Protein AF-A0A177AEF9-F1 (afdb_monomer_lite)

InterPro domains:
  IPR031838 Fe-S cluster assembly protein Dre2, N-terminal [PF16803] (32-164)

Organism: NCBI:txid655981

Foldseek 3Di:
DDDDDDDDDPPDPDDPDPPPDPDCPDPPPLAAEEEEAEPQCVVPVVNVVVVPVVDDPVRYHYDYLQCLLVVNDQADFQAHQEYEYEAHPVRHCVRVVVSPDLVSLLRVLRNHHAFGFYAYPVLCALVDPPDPNVVSNVVSQWDADPVGGTTRHRCVPDPPDDDPPPDPDDDDDDDDDDDDDDDDDDDDDDDDDDDDDDDDPDDDDDDPPPPPPDDPPPPDPDPPPPDDPQVPDDPVNVPPPPPPPDDDDDDDDDDDD

pLDDT: mean 72.53, std 19.49, range [34.88, 95.94]

Sequence (257 aa):
MAPSFVTIDNTPDFDFTPQPQPTKKAVGSTTRTLLIAPPSIASHEEKLHGVLAVHDRSVTDLQMLDRISAGLARLPLATYDLIIILTDVDGTRSESGKLLSRDVYSSLVQSLKAGGKLQSQDGTFGQSTTSGEYTEAILAGLVANSAGGMMKPDYSASEAVPLRFGRNKKKDAVSDAGPPATIVTLKRKSVEITPSQAKPNGVGFVDFSDDFGEEITGEDEDDDDLIDEDTLLTEEDLNSMVVIRMSPTPLLPTADY

Secondary structure (DSSP, 8-state):
-PPPP-------S---S---------------EEEEE-HHHHH-HHHHHHHHHHS-TTTEEEEEHHHHHTT-SPPPTT-EEEEEEPPPTTS--HHHHHH--HHHHHHHHHHEEEEEEEEETTS-TT--TTSHHHHHHHHTT-EE-TTSSEE---GGG-----------------------------------------PPTTS----TTS-S-S--------GGGS--TTSSS-HHHHT------PPPPPPPPP---

Structure (mmCIF, N/CA/C/O backbone):
data_AF-A0A177AEF9-F1
#
_entry.id   AF-A0A177AEF9-F1
#
loop_
_atom_site.group_PDB
_atom_site.id
_atom_site.type_symbol
_atom_site.label_atom_id
_atom_site.label_alt_id
_atom_site.label_comp_id
_atom_site.label_asym_id
_atom_site.label_entity_id
_atom_site.label_seq_id
_atom_site.pdbx_PDB_ins_code
_atom_site.Cartn_x
_atom_site.Cartn_y
_atom_site.Cartn_z
_atom_site.occupancy
_atom_site.B_iso_or_equiv
_atom_site.auth_seq_id
_atom_site.auth_comp_id
_atom_site.auth_asym_id
_atom_site.auth_atom_id
_atom_site.pdbx_PDB_model_num
ATOM 1 N N . MET A 1 1 ? 12.615 -56.295 -50.223 1.00 55.56 1 MET A N 1
ATOM 2 C CA . MET A 1 1 ? 11.464 -55.433 -49.878 1.00 55.56 1 MET A CA 1
ATOM 3 C C . MET A 1 1 ? 11.169 -55.673 -48.408 1.00 55.56 1 MET A C 1
ATOM 5 O O . MET A 1 1 ? 10.881 -56.809 -48.060 1.00 55.56 1 MET A O 1
ATOM 9 N N . ALA A 1 2 ? 11.386 -54.680 -47.545 1.00 59.00 2 ALA A N 1
ATOM 10 C CA . ALA A 1 2 ? 11.147 -54.813 -46.106 1.00 59.00 2 ALA A CA 1
ATOM 11 C C . ALA A 1 2 ? 9.688 -54.432 -45.786 1.00 59.00 2 ALA A C 1
ATOM 13 O O . ALA A 1 2 ? 9.192 -53.481 -46.395 1.00 59.00 2 ALA A O 1
ATOM 14 N N . PRO A 1 3 ? 8.988 -55.144 -44.886 1.00 65.19 3 PRO A N 1
ATOM 15 C CA . PRO A 1 3 ? 7.626 -54.785 -44.510 1.00 65.19 3 PRO A CA 1
ATOM 16 C C . PRO A 1 3 ? 7.622 -53.547 -43.603 1.00 65.19 3 PRO A C 1
ATOM 18 O O . PRO A 1 3 ? 8.355 -53.478 -42.617 1.00 65.19 3 PRO A O 1
ATOM 21 N N . SER A 1 4 ? 6.783 -52.569 -43.942 1.00 57.19 4 SER A N 1
ATOM 22 C CA . SER A 1 4 ? 6.493 -51.391 -43.125 1.00 57.19 4 SER A CA 1
ATOM 23 C C . SER A 1 4 ? 5.584 -51.771 -41.955 1.00 57.19 4 SER A C 1
ATOM 25 O O . SER A 1 4 ? 4.492 -52.298 -42.169 1.00 57.19 4 SER A O 1
ATOM 27 N N . PHE A 1 5 ? 6.011 -51.484 -40.730 1.00 66.94 5 PHE A N 1
ATOM 28 C CA . PHE A 1 5 ? 5.185 -51.601 -39.532 1.00 66.94 5 PHE A CA 1
ATOM 29 C C . PHE A 1 5 ? 4.403 -50.296 -39.320 1.00 66.94 5 PHE A C 1
ATOM 31 O O . PHE A 1 5 ? 4.978 -49.211 -39.312 1.00 66.94 5 PHE A O 1
ATOM 38 N N . VAL A 1 6 ? 3.084 -50.405 -39.167 1.00 68.38 6 VAL A N 1
ATOM 39 C CA . VAL A 1 6 ? 2.199 -49.303 -38.768 1.00 68.38 6 VAL A CA 1
ATOM 40 C C . VAL A 1 6 ? 1.928 -49.469 -37.277 1.00 68.38 6 VAL A C 1
ATOM 42 O O . VAL A 1 6 ? 1.314 -50.452 -36.866 1.00 68.38 6 VAL A O 1
ATOM 45 N N . THR A 1 7 ? 2.416 -48.541 -36.460 1.00 67.94 7 THR A N 1
ATOM 46 C CA . THR A 1 7 ? 2.135 -48.487 -35.020 1.00 67.94 7 THR A CA 1
ATOM 47 C C . THR A 1 7 ? 0.889 -47.640 -34.788 1.00 67.94 7 THR A C 1
ATOM 49 O O . THR A 1 7 ? 0.921 -46.428 -34.987 1.00 67.94 7 THR A O 1
ATOM 52 N N . ILE A 1 8 ? -0.211 -48.287 -34.401 1.00 71.50 8 ILE A N 1
ATOM 53 C CA . ILE A 1 8 ? -1.460 -47.632 -33.998 1.00 71.50 8 ILE A CA 1
ATOM 54 C C . ILE A 1 8 ? -1.361 -47.335 -32.500 1.00 71.50 8 ILE A C 1
ATOM 56 O O . ILE A 1 8 ? -1.242 -48.258 -31.693 1.00 71.50 8 ILE A O 1
ATOM 60 N N . ASP A 1 9 ? -1.377 -46.050 -32.155 1.00 66.56 9 ASP A N 1
ATOM 61 C CA . ASP A 1 9 ? -1.478 -45.554 -30.784 1.00 66.56 9 ASP A CA 1
ATOM 62 C C . ASP A 1 9 ? -2.921 -45.738 -30.286 1.00 66.56 9 ASP A C 1
ATOM 64 O O . ASP A 1 9 ? -3.863 -45.239 -30.896 1.00 66.56 9 ASP A O 1
ATOM 68 N N . ASN A 1 10 ? -3.085 -46.514 -29.213 1.00 69.31 10 ASN A N 1
ATOM 69 C CA . ASN A 1 10 ? -4.369 -46.828 -28.579 1.00 69.31 10 ASN A CA 1
ATOM 70 C C . ASN A 1 10 ? -4.457 -46.222 -27.170 1.00 69.31 10 ASN A C 1
ATOM 72 O O . ASN A 1 10 ? -5.095 -46.798 -26.286 1.00 69.31 10 ASN A O 1
ATOM 76 N N . THR A 1 11 ? -3.786 -45.098 -26.916 1.00 69.38 11 THR A N 1
ATOM 77 C CA . THR A 1 11 ? -3.990 -44.367 -25.663 1.00 69.38 11 THR A CA 1
ATOM 78 C C . THR A 1 11 ? -5.400 -43.749 -25.642 1.00 69.38 11 THR A C 1
ATOM 80 O O . THR A 1 11 ? -5.780 -43.024 -26.561 1.00 69.38 11 THR A O 1
ATOM 83 N N . PRO A 1 12 ? -6.243 -44.074 -24.643 1.00 62.09 12 PRO A N 1
ATOM 84 C CA . PRO A 1 12 ? -7.568 -43.480 -24.532 1.00 62.09 12 PRO A CA 1
ATOM 85 C C . PRO A 1 12 ? -7.444 -42.042 -24.013 1.00 62.09 12 PRO A C 1
ATOM 87 O O . PRO A 1 12 ? -7.202 -41.823 -22.830 1.00 62.09 12 PRO A O 1
ATOM 90 N N . ASP A 1 13 ? -7.642 -41.066 -24.898 1.00 63.06 13 ASP A N 1
ATOM 91 C CA . ASP A 1 13 ? -7.531 -39.625 -24.599 1.00 63.06 13 ASP A CA 1
ATOM 92 C C . ASP A 1 13 ? -8.763 -39.038 -23.869 1.00 63.06 13 ASP A C 1
ATOM 94 O O . ASP A 1 13 ? -8.830 -37.847 -23.575 1.00 63.06 13 ASP A O 1
ATOM 98 N N . PHE A 1 14 ? -9.765 -39.868 -23.557 1.00 61.03 14 PHE A N 1
ATOM 99 C CA . PHE A 1 14 ? -10.982 -39.463 -22.849 1.00 61.03 14 PHE A CA 1
ATOM 100 C C . PHE A 1 14 ? -11.308 -40.446 -21.723 1.00 61.03 14 PHE A C 1
ATOM 102 O O . PHE A 1 14 ? -11.970 -41.466 -21.925 1.00 61.03 14 PHE A O 1
ATOM 109 N N . ASP A 1 15 ? -10.845 -40.117 -20.519 1.00 60.00 15 ASP A N 1
ATOM 110 C CA . ASP A 1 15 ? -11.197 -40.817 -19.288 1.00 60.00 15 ASP A CA 1
ATOM 111 C C . ASP A 1 15 ? -12.579 -40.346 -18.790 1.00 60.00 15 ASP A C 1
ATOM 113 O O . ASP A 1 15 ? -12.756 -39.204 -18.370 1.00 60.00 15 ASP A O 1
ATOM 117 N N . PHE A 1 16 ? -13.577 -41.232 -18.877 1.00 62.41 16 PHE A N 1
ATOM 118 C CA . PHE A 1 16 ? -14.947 -41.033 -18.381 1.00 62.41 16 PHE A CA 1
ATOM 119 C C . PHE A 1 16 ? -15.151 -41.599 -16.967 1.00 62.41 16 PHE A C 1
ATOM 121 O O . PHE A 1 16 ? -16.288 -41.818 -16.535 1.00 62.41 16 PHE A O 1
ATOM 128 N N . THR A 1 17 ? -14.073 -41.855 -16.221 1.00 65.94 17 THR A N 1
ATOM 129 C CA . THR A 1 17 ? -14.212 -42.153 -14.798 1.00 65.94 17 THR A CA 1
ATOM 130 C C . THR A 1 17 ? -14.751 -40.914 -14.073 1.00 65.94 17 THR A C 1
ATOM 132 O O . THR A 1 17 ? -14.255 -39.802 -14.277 1.00 65.94 17 THR A O 1
ATOM 135 N N . PRO A 1 18 ? -15.799 -41.041 -13.236 1.00 51.41 18 PRO A N 1
ATOM 136 C CA . PRO A 1 18 ? -16.204 -39.943 -12.378 1.00 51.41 18 PRO A CA 1
ATOM 137 C C . PRO A 1 18 ? -15.012 -39.616 -11.482 1.00 51.41 18 PRO A C 1
ATOM 139 O O . PRO A 1 18 ? -14.617 -40.437 -10.651 1.00 51.41 18 PRO A O 1
ATOM 142 N N . GLN A 1 19 ? -14.425 -38.434 -11.692 1.00 54.47 19 GLN A N 1
ATOM 143 C CA . GLN A 1 19 ? -13.352 -37.921 -10.853 1.00 54.47 19 GLN A CA 1
ATOM 144 C C . GLN A 1 19 ? -13.738 -38.149 -9.386 1.00 54.47 19 GLN A C 1
ATOM 146 O O . GLN A 1 19 ? -14.823 -37.707 -8.979 1.00 54.47 19 GLN A O 1
ATOM 151 N N . PRO A 1 20 ? -12.888 -38.789 -8.559 1.00 49.03 20 PRO A N 1
ATOM 152 C CA . PRO A 1 20 ? -13.033 -38.625 -7.127 1.00 49.03 20 PRO A CA 1
ATOM 153 C C . PRO A 1 20 ? -13.027 -37.118 -6.888 1.00 49.03 20 PRO A C 1
ATOM 155 O O . PRO A 1 20 ? -12.118 -36.424 -7.355 1.00 49.03 20 PRO A O 1
ATOM 158 N N . GLN A 1 21 ? -14.093 -36.622 -6.246 1.00 50.28 21 GLN A N 1
ATOM 159 C CA . GLN A 1 21 ? -14.212 -35.229 -5.829 1.00 50.28 21 GLN A CA 1
ATOM 160 C C . GLN A 1 21 ? -12.840 -34.752 -5.372 1.00 50.28 21 GLN A C 1
ATOM 162 O O . GLN A 1 21 ? -12.196 -35.503 -4.629 1.00 50.28 21 GLN A O 1
ATOM 167 N N . PRO A 1 22 ? -12.379 -33.563 -5.801 1.00 44.72 22 PRO A N 1
ATOM 168 C CA . PRO A 1 22 ? -11.103 -33.055 -5.351 1.00 44.72 22 PRO A CA 1
ATOM 169 C C . PRO A 1 22 ? -11.135 -33.104 -3.830 1.00 44.72 22 PRO A C 1
ATOM 171 O O . PRO 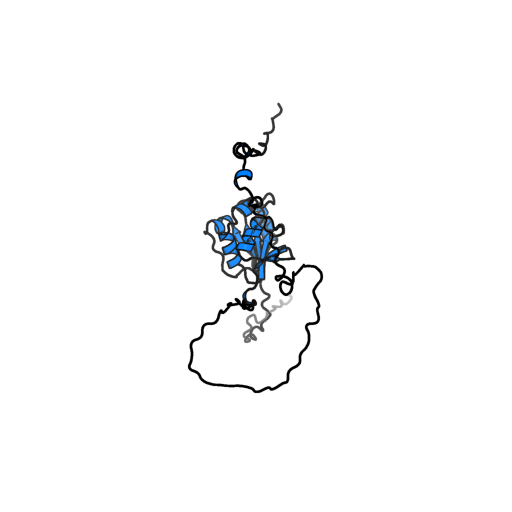A 1 22 ? -11.851 -32.348 -3.167 1.00 44.72 22 PRO A O 1
ATOM 174 N N . THR A 1 23 ? -10.369 -34.044 -3.273 1.00 41.47 23 THR A N 1
ATOM 175 C CA . THR A 1 23 ? -9.902 -33.934 -1.910 1.00 41.47 23 THR A CA 1
ATOM 176 C C . THR A 1 23 ? -9.388 -32.515 -1.829 1.00 41.47 23 THR A C 1
ATOM 178 O O . THR A 1 23 ? -8.694 -32.056 -2.739 1.00 41.47 23 THR A O 1
ATOM 181 N N . LYS A 1 24 ? -9.844 -31.787 -0.810 1.00 49.06 24 LYS A N 1
ATOM 182 C CA . LYS A 1 24 ? -9.363 -30.455 -0.468 1.00 49.06 24 LYS A CA 1
ATOM 183 C C . LYS A 1 24 ? -7.842 -30.543 -0.296 1.00 49.06 24 LYS A C 1
ATOM 185 O O . LYS A 1 24 ? -7.344 -30.629 0.820 1.00 49.06 24 LYS A O 1
ATOM 190 N N . LYS A 1 25 ? -7.092 -30.565 -1.402 1.00 39.84 25 LYS A N 1
ATOM 191 C CA . LYS A 1 25 ? -5.721 -30.103 -1.469 1.00 39.84 25 LYS A CA 1
ATOM 192 C C . LYS A 1 25 ? -5.859 -28.688 -0.974 1.00 39.84 25 LYS A C 1
ATOM 194 O O . LYS A 1 25 ? -6.591 -27.905 -1.581 1.00 39.84 25 LYS A O 1
ATOM 199 N N . ALA A 1 26 ? -5.301 -28.453 0.208 1.00 44.62 26 ALA A N 1
ATOM 200 C CA . ALA A 1 26 ? -5.249 -27.151 0.827 1.00 44.62 26 ALA A CA 1
ATOM 201 C C . ALA A 1 26 ? -5.018 -26.131 -0.285 1.00 44.62 26 ALA A C 1
ATOM 203 O O . ALA A 1 26 ? -4.021 -26.216 -1.004 1.00 44.62 26 ALA A O 1
ATOM 204 N N . VAL A 1 27 ? -6.001 -25.251 -0.484 1.00 42.97 27 VAL A N 1
ATOM 205 C CA . VAL A 1 27 ? -5.796 -24.024 -1.235 1.00 42.97 27 VAL A CA 1
ATOM 206 C C . VAL A 1 27 ? -4.622 -23.384 -0.517 1.00 42.97 27 VAL A C 1
ATOM 208 O O . VAL A 1 27 ? -4.784 -22.881 0.593 1.00 42.97 27 VAL A O 1
ATOM 211 N N . GLY A 1 28 ? -3.419 -23.516 -1.080 1.00 44.69 28 GLY A N 1
ATOM 212 C CA . GLY A 1 28 ? -2.315 -22.668 -0.678 1.00 44.69 28 GLY A CA 1
ATOM 213 C C . GLY A 1 28 ? -2.874 -21.265 -0.800 1.00 44.69 28 GLY A C 1
ATOM 214 O O . GLY A 1 28 ? -3.379 -20.911 -1.864 1.00 44.69 28 GLY A O 1
ATOM 215 N N . SER A 1 29 ? -2.939 -20.537 0.310 1.00 55.22 29 SER A N 1
ATOM 216 C CA . SER A 1 29 ? -3.403 -19.159 0.325 1.00 55.22 29 SER A CA 1
ATOM 217 C C . SER A 1 29 ? -2.590 -18.409 -0.723 1.00 55.22 29 SER A C 1
ATOM 219 O O . SER A 1 29 ? -1.414 -18.133 -0.495 1.00 55.22 29 SER A O 1
ATOM 221 N N . THR A 1 30 ? -3.165 -18.165 -1.901 1.00 71.88 30 THR A N 1
ATOM 222 C CA . THR A 1 30 ? -2.489 -17.415 -2.955 1.00 71.88 30 THR A CA 1
ATOM 223 C C . THR A 1 30 ? -2.345 -16.007 -2.413 1.00 71.88 30 THR A C 1
ATOM 225 O O . THR A 1 30 ? -3.332 -15.268 -2.355 1.00 71.88 30 THR A O 1
ATOM 228 N N . THR A 1 31 ? -1.154 -15.689 -1.914 1.00 88.69 31 THR A N 1
ATOM 229 C CA . THR A 1 31 ? -0.836 -14.384 -1.350 1.00 88.69 31 THR A CA 1
ATOM 230 C C . THR A 1 31 ? -0.936 -13.379 -2.477 1.00 88.69 31 THR A C 1
ATOM 232 O O . THR A 1 31 ? -0.100 -13.389 -3.380 1.00 88.69 31 THR A O 1
ATOM 235 N N . ARG A 1 32 ? -1.991 -12.565 -2.465 1.00 93.50 32 ARG A N 1
ATOM 236 C CA . ARG A 1 32 ? -2.165 -11.536 -3.487 1.00 93.50 32 ARG A CA 1
ATOM 237 C C . ARG A 1 32 ? -1.376 -10.305 -3.102 1.00 93.50 32 ARG A C 1
ATOM 239 O O . ARG A 1 32 ? -1.517 -9.803 -1.980 1.00 93.50 32 ARG A O 1
ATOM 246 N N . THR A 1 33 ? -0.585 -9.818 -4.047 1.00 95.06 33 THR A N 1
ATOM 247 C CA . THR A 1 33 ? 0.263 -8.645 -3.868 1.00 95.06 33 THR A CA 1
ATOM 248 C C . THR A 1 33 ? -0.261 -7.496 -4.717 1.00 95.06 33 THR A C 1
ATOM 250 O O . THR A 1 33 ? -0.579 -7.683 -5.884 1.00 95.06 33 T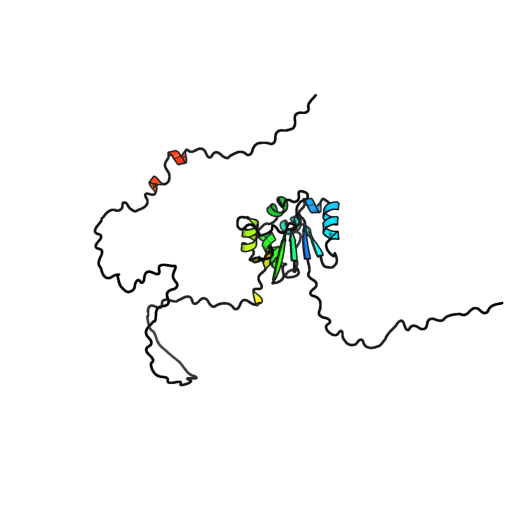HR A O 1
ATOM 253 N N . LEU A 1 34 ? -0.352 -6.302 -4.139 1.00 95.94 34 LEU A N 1
ATOM 254 C CA . LEU A 1 34 ? -0.628 -5.069 -4.870 1.00 95.94 34 LEU A CA 1
ATOM 255 C C . LEU A 1 34 ? 0.646 -4.227 -4.908 1.00 95.94 34 LEU A C 1
ATOM 257 O O . LEU A 1 34 ? 1.165 -3.835 -3.862 1.00 95.94 34 LEU A O 1
ATOM 261 N N . LEU A 1 35 ? 1.126 -3.927 -6.107 1.00 95.69 35 LEU A N 1
ATOM 262 C CA . LEU A 1 35 ? 2.206 -2.979 -6.338 1.00 95.69 35 LEU A CA 1
ATOM 263 C C . LEU A 1 35 ? 1.612 -1.604 -6.621 1.00 95.69 35 LEU A C 1
ATOM 265 O O . LEU A 1 35 ? 0.765 -1.445 -7.503 1.00 95.69 35 LEU A O 1
ATOM 269 N N . ILE A 1 36 ? 2.078 -0.607 -5.880 1.00 94.94 36 ILE A N 1
ATOM 270 C CA . ILE A 1 36 ? 1.659 0.782 -6.030 1.00 94.94 36 ILE A CA 1
ATOM 271 C C . ILE A 1 36 ? 2.808 1.564 -6.649 1.00 94.94 36 ILE A C 1
ATOM 273 O O . ILE A 1 36 ? 3.833 1.785 -6.005 1.00 94.94 36 ILE A O 1
ATOM 277 N N . ALA A 1 37 ? 2.623 1.981 -7.898 1.00 95.12 37 ALA A N 1
ATOM 278 C CA . ALA A 1 37 ? 3.619 2.705 -8.675 1.00 95.12 37 ALA A CA 1
ATOM 279 C C . ALA A 1 37 ? 3.439 4.232 -8.552 1.00 95.12 37 ALA A C 1
ATOM 281 O O . ALA A 1 37 ? 2.355 4.721 -8.893 1.00 95.12 37 ALA A O 1
ATOM 282 N N . PRO A 1 38 ? 4.457 5.007 -8.118 1.00 94.50 38 PRO A N 1
ATOM 283 C CA . PRO A 1 38 ? 4.474 6.457 -8.318 1.00 94.50 38 PRO A CA 1
ATOM 284 C C . PRO A 1 38 ? 4.454 6.833 -9.814 1.00 94.50 38 PRO A C 1
ATOM 286 O O . PRO A 1 38 ? 4.811 6.012 -10.665 1.00 94.50 38 PRO A O 1
ATOM 289 N N . PRO A 1 39 ? 4.039 8.062 -10.169 1.00 92.06 39 PRO A N 1
ATOM 290 C CA . PRO A 1 39 ? 3.940 8.487 -1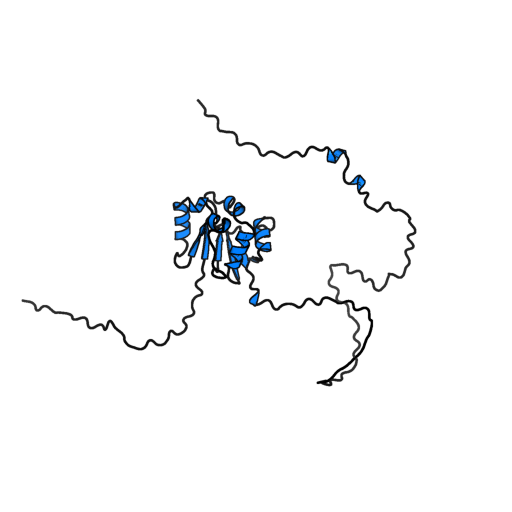1.568 1.00 92.06 39 PRO A CA 1
ATOM 291 C C . PRO A 1 39 ? 5.286 8.418 -12.303 1.00 92.06 39 PRO A C 1
ATOM 293 O O . PRO A 1 39 ? 5.321 8.025 -13.473 1.00 92.06 39 PRO A O 1
ATOM 296 N N . SER A 1 40 ? 6.397 8.695 -11.619 1.00 92.88 40 SER A N 1
ATOM 297 C CA . SER A 1 40 ? 7.726 8.589 -12.215 1.00 92.88 40 SER A CA 1
ATOM 298 C C . SER A 1 40 ? 8.134 7.148 -12.538 1.00 92.88 40 SER A C 1
ATOM 300 O O . SER A 1 40 ? 8.559 6.901 -13.666 1.00 92.88 40 SER A O 1
ATOM 302 N N . ILE A 1 41 ? 7.917 6.155 -11.659 1.00 92.69 41 ILE A N 1
ATOM 303 C CA . ILE A 1 41 ? 8.191 4.745 -12.018 1.00 92.69 41 ILE A CA 1
ATOM 304 C C . ILE A 1 41 ? 7.229 4.243 -13.103 1.00 92.69 41 ILE A C 1
ATOM 306 O O . ILE A 1 41 ? 7.628 3.473 -13.971 1.00 92.69 41 ILE A O 1
ATOM 310 N N . ALA A 1 42 ? 5.972 4.698 -13.083 1.00 91.38 42 ALA A N 1
ATOM 311 C CA . ALA A 1 42 ? 4.972 4.320 -14.078 1.00 91.38 42 ALA A CA 1
ATOM 312 C C . ALA A 1 42 ? 5.310 4.848 -15.482 1.00 91.38 42 ALA A C 1
ATOM 314 O O . ALA A 1 42 ? 4.971 4.205 -16.473 1.00 91.38 42 ALA A O 1
ATOM 315 N N . SER A 1 43 ? 6.005 5.985 -15.563 1.00 92.50 43 SER A N 1
ATOM 316 C CA . SER A 1 43 ? 6.463 6.579 -16.826 1.00 92.50 43 SER A CA 1
ATOM 317 C C . SER A 1 43 ? 7.737 5.925 -17.375 1.00 92.50 43 SER A C 1
ATOM 319 O O . SER A 1 43 ? 8.044 6.085 -18.554 1.00 92.50 43 SER A O 1
ATOM 321 N N . HIS A 1 44 ? 8.477 5.181 -16.546 1.00 93.00 44 HIS A N 1
ATOM 322 C CA . HIS A 1 44 ? 9.731 4.530 -16.924 1.00 93.00 44 HIS A CA 1
ATOM 323 C C . HIS A 1 44 ? 9.541 3.016 -17.051 1.00 93.00 44 HIS A C 1
ATOM 325 O O . HIS A 1 44 ? 9.702 2.260 -16.089 1.00 93.00 44 HIS A O 1
ATOM 331 N N . GLU A 1 45 ? 9.241 2.567 -18.271 1.00 91.56 45 GLU A N 1
ATOM 332 C CA . GLU A 1 45 ? 8.945 1.161 -18.561 1.00 91.56 45 GLU A CA 1
ATOM 333 C C . GLU A 1 45 ? 10.076 0.204 -18.165 1.00 91.56 45 GLU A C 1
ATOM 335 O O . GLU A 1 45 ? 9.798 -0.863 -17.633 1.00 91.56 45 GLU A O 1
ATOM 340 N N . GLU A 1 46 ? 11.342 0.592 -18.342 1.00 92.62 46 GLU A N 1
ATOM 341 C CA . GLU A 1 46 ? 12.502 -0.252 -18.035 1.00 92.62 46 GLU A CA 1
ATOM 342 C C . GLU A 1 46 ? 12.536 -0.654 -16.553 1.00 92.62 46 GLU A C 1
ATOM 344 O O . GLU A 1 46 ? 12.629 -1.837 -16.211 1.00 92.62 46 GLU A O 1
ATOM 349 N N . LYS A 1 47 ? 12.397 0.330 -15.656 1.00 90.31 47 LYS A N 1
ATOM 350 C CA . LYS A 1 47 ? 12.436 0.096 -14.207 1.00 90.31 47 LYS A CA 1
ATOM 351 C C . LYS A 1 47 ? 11.202 -0.662 -13.734 1.00 90.31 47 LYS A C 1
ATOM 353 O O . LYS A 1 47 ? 11.318 -1.594 -12.938 1.00 90.31 47 LYS A O 1
ATOM 358 N N . LEU A 1 48 ? 10.032 -0.312 -14.262 1.00 91.25 48 LEU A N 1
ATOM 359 C CA . LEU A 1 48 ? 8.788 -1.017 -13.972 1.00 91.25 48 LEU A CA 1
ATOM 360 C C . LEU A 1 48 ? 8.857 -2.479 -14.430 1.00 91.25 48 LEU A C 1
ATOM 362 O O . LEU A 1 48 ? 8.421 -3.371 -13.702 1.00 91.25 48 LEU A O 1
ATOM 366 N N . HIS A 1 49 ? 9.448 -2.749 -15.595 1.00 91.75 49 HIS A N 1
ATOM 367 C CA . HIS A 1 49 ? 9.624 -4.106 -16.101 1.00 91.75 49 HIS A CA 1
ATOM 368 C C . HIS A 1 49 ? 10.595 -4.913 -15.231 1.00 91.75 49 HIS A C 1
ATOM 370 O O . HIS A 1 49 ? 10.358 -6.099 -15.006 1.00 91.75 49 HIS A O 1
ATOM 376 N N . GLY A 1 50 ? 11.634 -4.273 -14.682 1.00 90.69 50 GLY A N 1
ATOM 377 C CA . GLY A 1 50 ? 12.519 -4.878 -13.685 1.00 90.69 50 GLY A CA 1
ATOM 378 C C . GLY A 1 50 ? 11.775 -5.309 -12.419 1.00 90.69 50 GLY A C 1
ATOM 379 O O . GLY A 1 50 ? 11.931 -6.441 -11.967 1.00 90.69 50 GLY A O 1
ATOM 380 N N . VAL A 1 51 ? 10.895 -4.455 -11.889 1.00 89.06 51 VAL A N 1
ATOM 381 C CA . VAL A 1 51 ? 10.057 -4.788 -10.723 1.00 89.06 51 VAL A CA 1
ATOM 382 C C . VAL A 1 51 ? 9.062 -5.906 -11.055 1.00 89.06 51 VAL A C 1
ATOM 384 O O . VAL A 1 51 ? 8.948 -6.879 -10.312 1.00 89.06 51 VAL A O 1
ATOM 387 N N . LEU A 1 52 ? 8.376 -5.825 -12.199 1.00 90.56 52 LEU A N 1
ATOM 388 C CA . LEU A 1 52 ? 7.430 -6.856 -12.640 1.00 90.56 52 LEU A CA 1
ATOM 389 C C . LEU A 1 52 ? 8.092 -8.189 -13.013 1.00 90.56 52 LEU A C 1
ATOM 391 O O . LEU A 1 52 ? 7.388 -9.186 -13.123 1.00 90.56 52 LEU A O 1
ATOM 395 N N . ALA A 1 53 ? 9.404 -8.228 -13.249 1.00 90.94 53 ALA A N 1
ATOM 396 C CA . ALA A 1 53 ? 10.133 -9.474 -13.480 1.00 90.94 53 ALA A CA 1
ATOM 397 C C . ALA A 1 53 ? 10.396 -10.244 -12.175 1.00 90.94 53 ALA A C 1
ATOM 399 O O . ALA A 1 53 ? 10.530 -11.465 -12.199 1.00 90.94 53 ALA A O 1
ATOM 400 N N . VAL A 1 54 ? 10.461 -9.536 -11.043 1.00 90.19 54 VAL A N 1
ATOM 401 C CA . VAL A 1 54 ? 10.682 -10.119 -9.708 1.00 90.19 54 VAL A CA 1
ATOM 402 C C . VAL A 1 54 ? 9.386 -10.712 -9.142 1.00 90.19 54 VAL A C 1
ATOM 404 O O . VAL A 1 54 ? 9.426 -11.655 -8.351 1.00 90.19 54 VAL A O 1
ATOM 407 N N . HIS A 1 55 ? 8.234 -10.181 -9.554 1.00 88.75 55 HIS A N 1
ATOM 408 C CA . HIS A 1 55 ? 6.918 -10.576 -9.057 1.00 88.75 55 HIS A CA 1
ATOM 409 C C . HIS A 1 55 ? 6.139 -11.410 -10.081 1.00 88.75 55 HIS A C 1
ATOM 411 O O . HIS A 1 55 ? 6.118 -11.107 -11.271 1.00 88.75 55 HIS A O 1
ATOM 417 N N . ASP A 1 56 ? 5.442 -12.451 -9.619 1.00 89.44 56 ASP A N 1
ATOM 418 C CA . ASP A 1 56 ? 4.581 -13.248 -10.493 1.00 89.44 56 ASP A CA 1
ATOM 419 C C . ASP A 1 56 ? 3.319 -12.459 -10.879 1.00 89.44 56 ASP A C 1
ATOM 421 O O . ASP A 1 56 ? 2.525 -12.055 -10.025 1.00 89.44 56 ASP A O 1
ATOM 425 N N . ARG A 1 57 ? 3.110 -12.278 -12.185 1.00 87.88 57 ARG A N 1
ATOM 426 C CA . ARG A 1 57 ? 1.976 -11.539 -12.757 1.00 87.88 57 ARG A CA 1
ATOM 427 C C . ARG A 1 57 ? 0.622 -12.197 -12.483 1.00 87.88 57 ARG A C 1
ATOM 429 O O . ARG A 1 57 ? -0.395 -11.528 -12.613 1.00 87.88 57 ARG A O 1
ATOM 436 N N . SER A 1 58 ? 0.584 -13.484 -12.129 1.00 88.25 58 SER A N 1
ATOM 437 C CA . SER A 1 58 ? -0.678 -14.194 -11.867 1.00 88.25 58 SER A CA 1
ATOM 438 C C . SER A 1 58 ? -1.320 -13.824 -10.519 1.00 88.25 58 SER A C 1
ATOM 440 O O . SER A 1 58 ? -2.537 -13.928 -10.355 1.00 88.25 58 SER A O 1
ATOM 442 N N . VAL A 1 59 ? -0.504 -13.369 -9.564 1.00 91.50 59 VAL A N 1
ATOM 443 C CA . VAL A 1 59 ? -0.900 -13.045 -8.180 1.00 91.50 59 VAL A CA 1
ATOM 444 C C . VAL A 1 59 ? -0.628 -11.589 -7.801 1.00 91.50 59 VAL A C 1
ATOM 446 O O . VAL A 1 59 ? -0.932 -11.183 -6.675 1.00 91.50 59 VAL A O 1
ATOM 449 N N . THR A 1 60 ? -0.061 -10.816 -8.728 1.00 93.38 60 THR A N 1
ATOM 450 C CA . THR A 1 60 ? 0.355 -9.435 -8.500 1.00 93.38 60 THR A CA 1
ATOM 451 C C . THR A 1 60 ? -0.470 -8.477 -9.339 1.00 93.38 60 THR A C 1
ATOM 453 O O . THR A 1 60 ? -0.402 -8.503 -10.566 1.00 93.38 60 THR A O 1
ATOM 456 N N . ASP A 1 61 ? -1.183 -7.583 -8.666 1.00 94.00 61 ASP A N 1
ATOM 457 C CA . ASP A 1 61 ? -1.888 -6.477 -9.298 1.00 94.00 61 ASP A CA 1
ATOM 458 C C . ASP A 1 61 ? -1.011 -5.218 -9.242 1.00 94.00 61 ASP A C 1
ATOM 460 O O . ASP A 1 61 ? -0.331 -4.962 -8.249 1.00 94.00 61 ASP A O 1
ATOM 464 N N . LEU A 1 62 ? -1.020 -4.413 -10.304 1.00 94.19 62 LEU A N 1
ATOM 465 C CA . LEU A 1 62 ? -0.296 -3.141 -10.380 1.00 94.19 62 LEU A CA 1
ATOM 466 C C . LEU A 1 62 ? -1.299 -1.993 -10.488 1.00 94.19 62 LEU A C 1
ATOM 468 O O . LEU A 1 62 ? -2.160 -1.995 -11.370 1.00 94.19 62 LEU A O 1
ATOM 472 N N . GLN A 1 63 ? -1.173 -0.992 -9.621 1.00 95.12 63 GLN A N 1
ATOM 473 C CA . GLN A 1 63 ? -1.973 0.228 -9.677 1.00 95.12 63 GLN A CA 1
ATOM 474 C C . GLN A 1 63 ? -1.079 1.463 -9.603 1.00 95.12 63 GLN A C 1
ATOM 476 O O . GLN A 1 63 ? -0.102 1.507 -8.858 1.00 95.12 63 GLN A O 1
ATOM 481 N N . MET A 1 64 ? -1.435 2.488 -10.374 1.00 95.00 64 MET A N 1
ATOM 482 C CA . MET A 1 64 ? -0.752 3.779 -10.312 1.00 95.00 64 MET A CA 1
ATOM 483 C C . MET A 1 64 ? -1.298 4.584 -9.137 1.00 95.00 64 MET A C 1
ATOM 485 O O . MET A 1 64 ? -2.510 4.785 -9.031 1.00 95.00 64 MET A O 1
ATOM 489 N N . LEU A 1 65 ? -0.401 5.070 -8.282 1.00 94.31 65 LEU A N 1
ATOM 490 C CA . LEU A 1 65 ? -0.743 5.836 -7.086 1.00 94.31 65 LEU A CA 1
ATOM 491 C C . LEU A 1 65 ? -1.548 7.097 -7.420 1.00 94.31 65 LEU A C 1
ATOM 493 O O . LEU A 1 65 ? -2.531 7.387 -6.746 1.00 94.31 65 LEU A O 1
ATOM 497 N N . ASP A 1 66 ? -1.180 7.790 -8.498 1.00 93.38 66 ASP A N 1
ATOM 498 C CA . ASP A 1 66 ? -1.882 8.981 -8.989 1.00 93.38 66 ASP A CA 1
ATOM 499 C C . ASP A 1 66 ? -3.370 8.707 -9.271 1.00 93.38 66 ASP A C 1
ATOM 501 O O . ASP A 1 66 ? -4.246 9.469 -8.870 1.00 93.38 66 ASP A O 1
ATOM 505 N N . ARG A 1 67 ? -3.696 7.542 -9.847 1.00 94.56 67 ARG A N 1
ATOM 506 C CA . ARG A 1 67 ? -5.092 7.169 -10.121 1.00 94.56 67 ARG A CA 1
ATOM 507 C C . ARG A 1 67 ? -5.883 6.853 -8.862 1.00 94.56 67 ARG A C 1
ATOM 509 O O . ARG A 1 67 ? -7.089 7.091 -8.841 1.00 94.56 67 ARG A O 1
ATOM 516 N N . ILE A 1 68 ? -5.237 6.281 -7.848 1.00 94.56 68 ILE A N 1
ATOM 517 C CA . ILE A 1 68 ? -5.880 6.010 -6.557 1.00 94.56 68 ILE A CA 1
ATOM 518 C C . ILE A 1 68 ? -6.129 7.340 -5.838 1.00 94.56 68 ILE A C 1
ATOM 520 O O . ILE A 1 68 ? -7.235 7.571 -5.361 1.00 94.56 68 ILE A O 1
ATOM 524 N N . SER A 1 69 ? -5.136 8.233 -5.837 1.00 93.50 69 SER A N 1
ATOM 525 C CA . SER A 1 69 ? -5.235 9.579 -5.260 1.00 93.50 69 SER A CA 1
ATOM 526 C C . SER A 1 69 ? -6.326 10.420 -5.931 1.00 93.50 69 SER A C 1
ATOM 528 O O . SER A 1 69 ? -7.139 11.042 -5.253 1.00 93.50 69 SER A O 1
ATOM 530 N N . ALA A 1 70 ? -6.439 10.346 -7.260 1.00 93.25 70 ALA A N 1
ATOM 531 C CA . ALA A 1 70 ? -7.495 11.006 -8.027 1.00 93.25 70 ALA A CA 1
ATOM 532 C C . ALA A 1 70 ? -8.878 10.321 -7.927 1.00 93.25 70 ALA A C 1
ATOM 534 O O . ALA A 1 70 ? -9.838 10.790 -8.537 1.00 93.25 70 ALA A O 1
ATOM 535 N N . GLY A 1 71 ? -9.002 9.186 -7.224 1.00 90.94 71 GLY A N 1
ATOM 536 C CA . GLY A 1 71 ? -10.257 8.428 -7.109 1.00 90.94 71 GLY A CA 1
ATOM 537 C C . GLY A 1 71 ? -10.705 7.715 -8.396 1.00 90.94 71 GLY A C 1
ATOM 538 O O . GLY A 1 71 ? -11.832 7.228 -8.477 1.00 90.94 71 GLY A O 1
ATOM 539 N N . LEU A 1 72 ? -9.832 7.626 -9.405 1.00 91.19 72 LEU A N 1
ATOM 540 C CA . LEU A 1 72 ? -10.088 6.976 -10.698 1.00 91.19 72 LEU A CA 1
ATOM 541 C C . LEU A 1 72 ? -9.836 5.463 -10.672 1.00 91.19 72 LEU A C 1
ATOM 543 O O . LEU A 1 72 ? -10.267 4.740 -11.575 1.00 91.19 72 LEU A O 1
ATOM 547 N N . ALA A 1 73 ? -9.091 4.979 -9.680 1.00 92.19 73 ALA A N 1
ATOM 548 C CA . ALA A 1 73 ? -8.851 3.563 -9.441 1.00 92.19 73 ALA A CA 1
ATOM 549 C C . ALA A 1 73 ? -9.441 3.173 -8.085 1.00 92.19 73 ALA A C 1
ATOM 551 O O . ALA A 1 73 ? -9.041 3.698 -7.048 1.00 92.19 73 ALA A O 1
ATOM 552 N N . ARG A 1 74 ? -10.391 2.233 -8.094 1.00 91.75 74 ARG A N 1
ATOM 553 C CA . ARG A 1 74 ? -11.008 1.708 -6.876 1.00 91.75 74 ARG A CA 1
ATOM 554 C C . ARG A 1 74 ? -10.429 0.342 -6.555 1.00 91.75 74 ARG A C 1
ATOM 556 O O . ARG A 1 74 ? -10.441 -0.555 -7.396 1.00 91.75 74 ARG A O 1
ATOM 563 N N . LEU A 1 75 ? -9.944 0.192 -5.330 1.00 93.25 75 LEU A N 1
ATOM 564 C CA . LEU A 1 75 ? -9.381 -1.066 -4.864 1.00 93.25 75 LEU A CA 1
ATOM 565 C C . LEU A 1 75 ? -10.494 -1.992 -4.349 1.00 93.25 75 LEU A C 1
ATOM 567 O O . LEU A 1 75 ? -11.434 -1.518 -3.701 1.00 93.25 75 LEU A O 1
ATOM 571 N N . PRO A 1 76 ? -10.416 -3.303 -4.627 1.00 93.25 76 PRO A N 1
ATOM 572 C CA . PRO A 1 76 ? -11.334 -4.273 -4.049 1.00 93.25 76 PRO A CA 1
ATOM 573 C C . PRO A 1 76 ? -11.104 -4.383 -2.537 1.00 93.25 76 PRO A C 1
ATOM 575 O O . PRO A 1 76 ? -9.980 -4.252 -2.055 1.00 93.25 76 PRO A O 1
ATOM 578 N N . LEU A 1 77 ? -12.172 -4.634 -1.782 1.00 93.19 77 LEU A N 1
ATOM 579 C CA . LEU A 1 77 ? -12.109 -4.774 -0.327 1.00 93.19 77 LEU A CA 1
ATOM 580 C C . LEU A 1 77 ? -11.462 -6.113 0.065 1.00 93.19 77 LEU A C 1
ATOM 582 O O . LEU A 1 77 ? -11.719 -7.129 -0.580 1.00 93.19 77 LEU A O 1
ATOM 586 N N . ALA A 1 78 ? -10.649 -6.112 1.126 1.00 92.88 78 ALA A N 1
ATOM 587 C CA . ALA A 1 78 ? -10.077 -7.300 1.776 1.00 92.88 78 ALA A CA 1
ATOM 588 C C . ALA A 1 78 ? -9.537 -8.386 0.815 1.00 92.88 78 ALA A C 1
ATOM 590 O O . ALA A 1 78 ? -9.770 -9.580 1.004 1.00 92.88 78 ALA A O 1
ATOM 591 N N . THR A 1 79 ? -8.822 -7.977 -0.233 1.00 93.12 79 THR A N 1
ATOM 592 C CA . THR A 1 79 ? -8.338 -8.881 -1.291 1.00 93.12 79 THR A CA 1
ATOM 593 C C . THR A 1 79 ? -6.841 -9.149 -1.188 1.00 93.12 79 THR A C 1
ATOM 595 O O . THR A 1 79 ? -6.403 -10.270 -1.454 1.00 93.12 79 THR A O 1
ATOM 598 N N . TYR A 1 80 ? -6.061 -8.152 -0.775 1.00 95.62 80 TYR A N 1
ATOM 599 C CA . TYR A 1 80 ? -4.603 -8.226 -0.791 1.00 95.62 80 TYR A CA 1
ATOM 600 C C . TYR A 1 80 ? -4.041 -8.643 0.564 1.00 95.62 80 TYR A C 1
ATOM 602 O O . TYR A 1 80 ? -4.522 -8.212 1.615 1.00 95.62 80 TYR A O 1
ATOM 610 N N . ASP A 1 81 ? -3.005 -9.476 0.522 1.00 94.44 81 ASP A N 1
ATOM 611 C CA . ASP A 1 81 ? -2.233 -9.897 1.692 1.00 94.44 81 ASP A CA 1
ATOM 612 C C . ASP A 1 81 ? -1.003 -8.992 1.886 1.00 94.44 81 ASP A C 1
ATOM 614 O O . ASP A 1 81 ? -0.594 -8.729 3.017 1.00 94.44 81 ASP A O 1
ATOM 618 N N . LEU A 1 82 ? -0.437 -8.482 0.785 1.00 93.81 82 LEU A N 1
ATOM 619 C CA . LEU A 1 82 ? 0.729 -7.601 0.780 1.00 93.81 82 LEU A CA 1
ATOM 620 C C . LEU A 1 82 ? 0.513 -6.421 -0.170 1.00 93.81 82 LEU A C 1
ATOM 622 O O . LEU A 1 82 ? 0.180 -6.610 -1.337 1.00 93.81 82 LEU A O 1
ATOM 626 N N . ILE A 1 83 ? 0.754 -5.208 0.312 1.00 95.38 83 ILE A N 1
ATOM 627 C CA . ILE A 1 83 ? 0.805 -3.991 -0.497 1.00 95.38 83 ILE A CA 1
ATOM 628 C C . ILE A 1 83 ? 2.231 -3.451 -0.444 1.00 95.38 83 ILE A C 1
ATOM 630 O O . ILE A 1 83 ? 2.758 -3.208 0.643 1.00 95.38 83 ILE A O 1
ATOM 634 N N . ILE A 1 84 ? 2.846 -3.254 -1.609 1.00 94.06 84 ILE A N 1
ATOM 635 C CA . ILE A 1 84 ? 4.196 -2.702 -1.733 1.00 94.06 84 ILE A CA 1
ATOM 636 C C . ILE A 1 84 ? 4.113 -1.344 -2.423 1.00 94.06 84 ILE A C 1
ATOM 638 O O . ILE A 1 84 ? 3.646 -1.235 -3.557 1.00 94.06 84 ILE A O 1
ATOM 642 N N . ILE A 1 85 ? 4.592 -0.310 -1.738 1.00 93.94 85 ILE A N 1
ATOM 643 C CA . ILE A 1 85 ? 4.760 1.030 -2.295 1.00 93.94 85 ILE A CA 1
ATOM 644 C C . ILE A 1 85 ? 6.125 1.079 -2.972 1.00 93.94 85 ILE A C 1
ATOM 646 O O . ILE A 1 85 ? 7.158 0.987 -2.300 1.00 93.94 85 ILE A O 1
ATOM 650 N N . LEU A 1 86 ? 6.120 1.211 -4.296 1.00 93.19 86 LEU A N 1
ATOM 651 C CA . LEU A 1 86 ? 7.340 1.315 -5.085 1.00 93.19 86 LEU A CA 1
ATOM 652 C C . LEU A 1 86 ? 8.025 2.660 -4.856 1.00 93.19 86 LEU A C 1
ATOM 654 O O . LEU A 1 86 ? 7.392 3.663 -4.493 1.00 93.19 86 LEU A O 1
ATOM 658 N N . THR A 1 87 ? 9.336 2.655 -5.052 1.00 92.06 87 THR A N 1
ATOM 659 C CA . THR A 1 87 ? 10.152 3.860 -4.970 1.00 92.06 87 THR A CA 1
ATOM 660 C C . THR A 1 87 ? 10.211 4.561 -6.312 1.00 92.06 87 THR A C 1
ATOM 662 O O . THR A 1 87 ? 9.822 4.029 -7.356 1.00 92.06 87 THR A O 1
ATOM 665 N N . ASP A 1 88 ? 10.606 5.821 -6.252 1.00 90.88 88 ASP A N 1
ATOM 666 C CA . ASP A 1 88 ? 10.800 6.656 -7.419 1.00 90.88 88 ASP A CA 1
ATOM 667 C C . ASP A 1 88 ? 12.011 6.175 -8.239 1.00 90.88 88 ASP A C 1
ATOM 669 O O . ASP A 1 88 ? 12.824 5.364 -7.790 1.00 90.88 88 ASP A O 1
ATOM 673 N N . VAL A 1 89 ? 12.179 6.713 -9.443 1.00 88.19 89 VAL A N 1
ATOM 674 C CA . VAL A 1 89 ? 13.355 6.497 -10.281 1.00 88.19 89 VAL A CA 1
ATOM 675 C C . VAL A 1 89 ? 14.651 6.855 -9.555 1.00 88.19 89 VAL A C 1
ATOM 677 O O . VAL A 1 89 ? 15.650 6.165 -9.759 1.00 88.19 89 VAL A O 1
ATOM 680 N N . ASP A 1 90 ? 14.622 7.851 -8.673 1.00 83.88 90 ASP A N 1
ATOM 681 C CA . ASP A 1 90 ? 15.773 8.273 -7.868 1.00 83.88 90 ASP A CA 1
ATOM 682 C C . ASP A 1 90 ? 15.995 7.394 -6.624 1.00 83.88 90 ASP A C 1
ATOM 684 O O . ASP A 1 90 ? 16.880 7.665 -5.815 1.00 83.88 90 ASP A O 1
ATOM 688 N N . GLY A 1 91 ? 15.168 6.361 -6.423 1.00 81.94 91 GLY A N 1
ATOM 689 C CA . GLY A 1 91 ? 15.163 5.536 -5.212 1.00 81.94 91 GLY A CA 1
ATOM 690 C C . GLY A 1 91 ? 14.604 6.259 -3.985 1.00 81.94 91 GLY A C 1
ATOM 691 O O . GLY A 1 91 ? 14.625 5.718 -2.886 1.00 81.94 91 GLY A O 1
ATOM 692 N N . THR A 1 92 ? 14.093 7.483 -4.145 1.00 86.06 92 THR A N 1
ATOM 693 C CA . THR A 1 92 ? 13.422 8.219 -3.067 1.00 86.06 92 THR A CA 1
ATOM 694 C C . THR A 1 92 ? 11.918 7.924 -3.053 1.00 86.06 92 THR A C 1
ATOM 696 O O . THR A 1 92 ? 11.387 7.243 -3.927 1.00 86.06 92 THR A O 1
ATOM 699 N N . ARG A 1 93 ? 11.194 8.428 -2.047 1.00 86.88 93 ARG A N 1
ATOM 700 C CA . ARG A 1 93 ? 9.721 8.329 -1.959 1.00 86.88 93 ARG A CA 1
ATOM 701 C C . ARG A 1 93 ? 9.040 9.697 -1.927 1.00 86.88 93 ARG A C 1
ATOM 703 O O . ARG A 1 93 ? 7.925 9.828 -1.431 1.00 86.88 93 ARG A O 1
ATOM 710 N N . SER A 1 94 ? 9.702 10.712 -2.479 1.00 86.69 94 SER A N 1
ATOM 711 C CA . SER A 1 94 ? 9.243 12.105 -2.449 1.00 86.69 94 SER A CA 1
ATOM 712 C C . SER A 1 94 ? 7.889 12.296 -3.136 1.00 86.69 94 SER A C 1
ATOM 714 O O . SER A 1 94 ? 7.038 13.024 -2.631 1.00 86.69 94 SER A O 1
ATOM 716 N N . GLU A 1 95 ? 7.666 11.636 -4.274 1.00 86.94 95 GLU A N 1
ATOM 717 C CA . GLU A 1 95 ? 6.379 11.671 -4.978 1.00 86.94 95 GLU A CA 1
ATOM 718 C C . GLU A 1 95 ? 5.318 10.828 -4.278 1.00 86.94 95 GLU A C 1
ATOM 720 O O . GLU A 1 95 ? 4.198 11.292 -4.059 1.00 86.94 95 GLU A O 1
ATOM 725 N N . SER A 1 96 ? 5.688 9.609 -3.876 1.00 87.06 96 SER A N 1
ATOM 726 C CA . SER A 1 96 ? 4.789 8.698 -3.173 1.00 87.06 96 SER A CA 1
ATOM 727 C C . SER A 1 96 ? 4.233 9.345 -1.904 1.00 87.06 96 SER A C 1
ATOM 729 O O . SER A 1 96 ? 3.026 9.314 -1.694 1.00 87.06 96 SER A O 1
ATOM 731 N N . GLY A 1 97 ? 5.072 10.013 -1.108 1.00 87.12 97 GLY A N 1
ATOM 732 C CA . GLY A 1 97 ? 4.642 10.720 0.101 1.00 87.12 97 GLY A CA 1
ATOM 733 C C . GLY A 1 97 ? 3.673 11.879 -0.165 1.00 87.12 97 GLY A C 1
ATOM 734 O O . GLY A 1 97 ? 2.762 12.097 0.625 1.00 87.12 97 GLY A O 1
ATOM 735 N N . LYS A 1 98 ? 3.804 12.594 -1.294 1.00 90.50 98 LYS A N 1
ATOM 736 C CA . LYS A 1 98 ? 2.883 13.688 -1.669 1.00 90.50 98 LYS A CA 1
ATOM 737 C C . LYS A 1 98 ? 1.499 13.182 -2.080 1.00 90.50 98 LYS A C 1
ATOM 739 O O . LYS A 1 98 ? 0.510 13.875 -1.869 1.00 90.50 98 LYS A O 1
ATOM 744 N N . LEU A 1 99 ? 1.437 12.002 -2.697 1.00 91.38 99 LEU A N 1
ATOM 745 C CA . LEU A 1 99 ? 0.196 11.414 -3.211 1.00 91.38 99 LEU A CA 1
ATOM 746 C C . LEU A 1 99 ? -0.492 10.476 -2.206 1.00 91.38 99 LEU A C 1
ATOM 748 O O . LEU A 1 99 ? -1.671 10.169 -2.369 1.00 91.38 99 LEU A O 1
ATOM 752 N N . LEU A 1 100 ? 0.218 10.026 -1.168 1.00 91.50 100 LEU A N 1
ATOM 753 C CA . LEU A 1 100 ? -0.321 9.213 -0.075 1.00 91.50 100 LEU A CA 1
ATOM 754 C C . LEU A 1 100 ? -1.045 10.090 0.953 1.00 91.50 100 LEU A C 1
ATOM 756 O O . LEU A 1 100 ? -0.537 10.370 2.036 1.00 91.50 100 LEU A O 1
ATOM 760 N N . SER A 1 101 ? -2.260 10.509 0.610 1.00 92.12 101 SER A N 1
ATOM 761 C CA . SER A 1 101 ? -3.158 11.187 1.543 1.00 92.12 101 SER A CA 1
ATOM 762 C C . SER A 1 101 ? -3.842 10.202 2.500 1.00 92.12 101 SER A C 1
ATOM 764 O O . SER A 1 101 ? -3.872 8.986 2.277 1.00 92.12 101 SER A O 1
ATOM 766 N N . ARG A 1 102 ? -4.468 10.736 3.552 1.00 92.19 102 ARG A N 1
ATOM 767 C CA . ARG A 1 102 ? -5.278 9.969 4.510 1.00 92.19 102 ARG A CA 1
ATOM 768 C C . ARG A 1 102 ? -6.361 9.111 3.840 1.00 92.19 102 ARG A C 1
ATOM 770 O O . ARG A 1 102 ? -6.611 7.981 4.268 1.00 92.19 102 ARG A O 1
ATOM 777 N N . ASP A 1 103 ? -6.986 9.618 2.779 1.00 92.94 103 ASP A N 1
ATOM 778 C CA . ASP A 1 103 ? -8.031 8.897 2.042 1.00 92.94 103 ASP A CA 1
ATOM 779 C C . ASP A 1 103 ? -7.453 7.716 1.260 1.00 92.94 103 ASP A C 1
ATOM 781 O O . ASP A 1 103 ? -8.021 6.620 1.266 1.00 92.94 103 ASP A O 1
ATOM 785 N N . VAL A 1 104 ? -6.276 7.907 0.653 1.00 94.19 104 VAL A N 1
ATOM 786 C CA . VAL A 1 104 ? -5.552 6.828 -0.025 1.00 94.19 104 VAL A CA 1
ATOM 787 C C . VAL A 1 104 ? -5.177 5.752 0.984 1.00 94.19 104 VAL A C 1
ATOM 789 O O . VAL A 1 104 ? -5.515 4.591 0.760 1.00 94.19 104 VAL A O 1
ATOM 792 N N . TYR A 1 105 ? -4.586 6.111 2.130 1.00 93.62 105 TYR A N 1
ATOM 793 C CA . TYR A 1 105 ? -4.303 5.145 3.198 1.00 93.62 105 TYR A CA 1
ATOM 794 C C . TYR A 1 105 ? -5.559 4.397 3.642 1.00 93.62 105 TYR A C 1
ATOM 796 O O . TYR A 1 105 ? -5.534 3.172 3.740 1.00 93.62 105 TYR A O 1
ATOM 804 N N . SER A 1 106 ? -6.680 5.093 3.823 1.00 93.62 106 SER A N 1
ATOM 805 C CA . SER A 1 106 ? -7.956 4.464 4.180 1.00 93.62 106 SER A CA 1
ATOM 806 C C . SER A 1 106 ? -8.406 3.447 3.123 1.00 93.62 106 SER A C 1
ATOM 808 O O . SER A 1 106 ? -8.811 2.335 3.469 1.00 93.62 106 SER A O 1
ATOM 810 N N . SER A 1 107 ? -8.273 3.771 1.833 1.00 94.12 107 SER A N 1
ATOM 811 C CA . SER A 1 107 ? -8.566 2.836 0.739 1.00 94.12 107 SER A CA 1
ATOM 812 C C . SER A 1 107 ? -7.601 1.644 0.717 1.00 94.12 107 SER A C 1
ATOM 814 O O . SER A 1 107 ? -8.034 0.516 0.468 1.00 94.12 107 SER A O 1
ATOM 816 N N . LEU A 1 108 ? -6.309 1.859 0.990 1.00 94.31 108 LEU A N 1
ATOM 817 C CA . LEU A 1 108 ? -5.312 0.788 1.076 1.00 94.31 108 LEU A CA 1
ATOM 818 C C . LEU A 1 108 ? -5.638 -0.166 2.225 1.00 94.31 108 LEU A C 1
ATOM 820 O O . LEU A 1 108 ? -5.712 -1.378 2.016 1.00 94.31 108 LEU A O 1
ATOM 824 N N . VAL A 1 109 ? -5.932 0.366 3.413 1.00 94.50 109 VAL A N 1
ATOM 825 C CA . VAL A 1 109 ? -6.305 -0.429 4.590 1.00 94.50 109 VAL A CA 1
ATOM 826 C C . VAL A 1 109 ? -7.598 -1.205 4.355 1.00 94.50 109 VAL A C 1
ATOM 828 O O . VAL A 1 109 ? -7.707 -2.361 4.762 1.00 94.50 109 VAL A O 1
ATOM 831 N N . GLN A 1 110 ? -8.582 -0.632 3.665 1.00 94.06 110 GLN A N 1
ATOM 832 C CA . GLN A 1 110 ? -9.806 -1.351 3.298 1.00 94.06 110 GLN A CA 1
ATOM 833 C C . GLN A 1 110 ? -9.541 -2.502 2.320 1.00 94.06 110 GLN A C 1
ATOM 835 O O . GLN A 1 110 ? -10.184 -3.550 2.418 1.00 94.06 110 GLN A O 1
ATOM 840 N N . SER A 1 111 ? -8.576 -2.335 1.415 1.00 95.44 111 SER A N 1
ATOM 841 C CA . SER A 1 111 ? -8.190 -3.371 0.454 1.00 95.44 111 SER A CA 1
ATOM 842 C C . SER A 1 111 ? -7.345 -4.501 1.057 1.00 95.44 111 SER A C 1
ATOM 844 O O . SER A 1 111 ? -7.361 -5.622 0.541 1.00 95.44 111 SER A O 1
ATOM 846 N N . LEU A 1 112 ? -6.671 -4.240 2.183 1.00 94.50 112 LEU A N 1
ATOM 847 C CA . LEU A 1 112 ? -5.934 -5.242 2.951 1.00 94.50 112 LEU A CA 1
ATOM 848 C C . LEU A 1 112 ? -6.871 -6.214 3.668 1.00 94.50 112 LEU A C 1
ATOM 850 O O . LEU A 1 112 ? -7.849 -5.824 4.322 1.00 94.50 112 LEU A O 1
ATOM 854 N N . LYS A 1 113 ? -6.517 -7.496 3.616 1.00 94.44 113 LYS A N 1
ATOM 855 C CA . LYS A 1 113 ? -7.061 -8.524 4.508 1.00 94.44 113 LYS A CA 1
ATOM 856 C C . LYS A 1 113 ? -6.618 -8.282 5.952 1.00 94.44 113 LYS A C 1
ATOM 858 O O . LYS A 1 113 ? -5.646 -7.572 6.213 1.00 94.44 113 LYS A O 1
ATOM 863 N N . ALA A 1 114 ? -7.332 -8.885 6.898 1.00 91.75 114 ALA A N 1
ATOM 864 C CA . ALA A 1 114 ? -6.872 -8.955 8.281 1.00 91.75 114 ALA A CA 1
ATOM 865 C C . ALA A 1 114 ? -5.493 -9.638 8.338 1.00 91.75 114 ALA A C 1
ATOM 867 O O . ALA A 1 114 ? -5.277 -10.649 7.672 1.00 91.75 114 ALA A O 1
ATOM 868 N N . GLY A 1 115 ? -4.542 -9.048 9.063 1.00 90.12 115 GLY A N 1
ATOM 869 C CA . GLY A 1 115 ? -3.146 -9.496 9.090 1.00 90.12 115 GLY A CA 1
ATOM 870 C C . GLY A 1 115 ? -2.316 -9.118 7.855 1.00 90.12 115 GLY A C 1
ATOM 871 O O . GLY A 1 115 ? -1.124 -9.428 7.810 1.00 90.12 115 GLY A O 1
ATOM 872 N N . GLY A 1 116 ? -2.911 -8.445 6.864 1.00 92.62 116 GLY A N 1
ATOM 873 C CA . GLY A 1 116 ? -2.213 -7.994 5.665 1.00 92.62 116 GLY A CA 1
ATOM 874 C C . GLY A 1 116 ? -1.161 -6.925 5.971 1.00 92.62 116 GLY A C 1
ATOM 875 O O . GLY A 1 116 ? -1.287 -6.173 6.941 1.00 92.62 116 GLY A O 1
ATOM 876 N N . LYS A 1 117 ? -0.115 -6.858 5.147 1.00 94.00 117 LYS A N 1
ATOM 877 C CA . LYS A 1 117 ? 1.050 -5.987 5.360 1.00 94.00 117 LYS A CA 1
ATOM 878 C C . LYS A 1 117 ? 1.142 -4.901 4.298 1.00 94.00 117 LYS A C 1
ATOM 880 O O . LYS A 1 117 ? 0.855 -5.139 3.130 1.00 94.00 117 LYS A O 1
ATOM 885 N N . LEU A 1 118 ? 1.604 -3.730 4.709 1.00 94.00 118 LEU A N 1
ATOM 886 C CA . LEU A 1 118 ? 1.941 -2.606 3.854 1.00 94.00 118 LEU A CA 1
ATOM 887 C C . LEU A 1 118 ? 3.409 -2.240 4.092 1.00 94.00 118 LEU A C 1
ATOM 889 O O . LEU A 1 118 ? 3.829 -1.975 5.222 1.00 94.00 118 LEU A O 1
ATOM 893 N N . GLN A 1 119 ? 4.197 -2.277 3.022 1.00 93.12 119 GLN A N 1
ATOM 894 C CA . GLN A 1 119 ? 5.644 -2.074 3.042 1.00 93.12 119 GLN A CA 1
ATOM 895 C C . GLN A 1 119 ? 6.068 -1.137 1.907 1.00 93.12 119 GLN A C 1
ATOM 897 O O . GLN A 1 119 ? 5.380 -1.026 0.893 1.00 93.12 119 GLN A O 1
ATOM 902 N N . SER A 1 120 ? 7.207 -0.463 2.061 1.00 91.88 120 SER A N 1
ATOM 903 C CA . SER A 1 120 ? 7.901 0.150 0.926 1.00 91.88 120 SER A CA 1
ATOM 904 C C . SER A 1 120 ? 8.837 -0.865 0.289 1.00 91.88 120 SER A C 1
ATOM 906 O O . SER A 1 120 ? 9.307 -1.788 0.954 1.00 91.88 120 SER A O 1
ATOM 908 N N . GLN A 1 121 ? 9.150 -0.653 -0.985 1.00 90.62 121 GLN A N 1
ATOM 909 C CA . GLN A 1 121 ? 10.162 -1.424 -1.702 1.00 90.62 121 GLN A CA 1
ATOM 910 C C . GLN A 1 121 ? 11.528 -1.415 -0.990 1.00 90.62 121 GLN A C 1
ATOM 912 O O . GLN A 1 121 ? 12.195 -2.444 -0.956 1.00 90.62 121 GLN A O 1
ATOM 917 N N . ASP A 1 122 ? 11.897 -0.302 -0.347 1.00 84.88 122 ASP A N 1
ATOM 918 C CA . ASP A 1 122 ? 13.152 -0.181 0.414 1.00 84.88 122 ASP A CA 1
ATOM 919 C C . ASP A 1 122 ? 13.075 -0.749 1.845 1.00 84.88 122 ASP A C 1
ATOM 921 O O . ASP A 1 122 ? 14.059 -0.720 2.580 1.00 84.88 122 ASP A O 1
ATOM 925 N N . GLY A 1 123 ? 11.897 -1.188 2.307 1.00 84.06 123 GLY A N 1
ATOM 926 C CA . GLY A 1 123 ? 11.687 -1.684 3.677 1.00 84.06 123 GLY A CA 1
ATOM 927 C C . GLY A 1 123 ? 11.735 -0.617 4.785 1.00 84.06 123 GLY A C 1
ATOM 928 O O . GLY A 1 123 ? 11.553 -0.933 5.962 1.00 84.06 123 GLY A O 1
ATOM 929 N N . THR A 1 124 ? 11.937 0.651 4.425 1.00 84.25 124 THR A N 1
ATOM 930 C CA . THR A 1 124 ? 11.996 1.807 5.3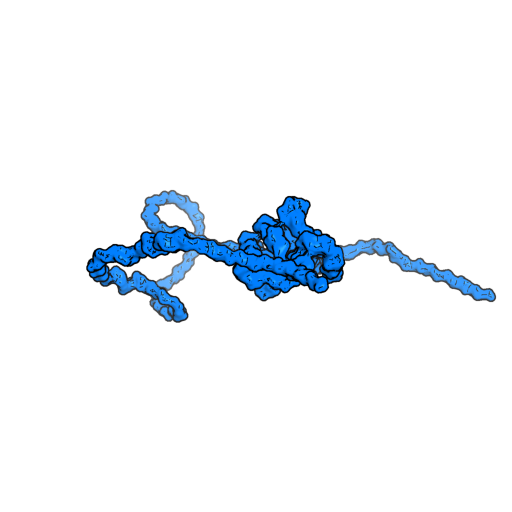39 1.00 84.25 124 THR A CA 1
ATOM 931 C C . THR A 1 124 ? 10.627 2.275 5.839 1.00 84.25 124 THR A C 1
ATOM 933 O O . THR A 1 124 ? 10.549 3.068 6.780 1.00 84.25 124 THR A O 1
ATOM 936 N N . PHE A 1 125 ? 9.534 1.795 5.238 1.00 86.00 125 PHE A N 1
ATOM 937 C CA . PHE A 1 125 ? 8.180 2.202 5.604 1.00 86.00 125 PHE A CA 1
ATOM 938 C C . PHE A 1 125 ? 7.848 1.837 7.051 1.00 86.00 125 PHE A C 1
ATOM 940 O O . PHE A 1 125 ? 8.000 0.687 7.466 1.00 86.00 125 PHE A O 1
ATOM 947 N N . GLY A 1 126 ? 7.363 2.820 7.809 1.00 79.38 126 GLY A N 1
ATOM 948 C CA . GLY A 1 126 ? 6.959 2.636 9.201 1.00 79.38 126 GLY A CA 1
ATOM 949 C C . GLY A 1 126 ? 8.107 2.415 10.196 1.00 79.38 126 GLY A C 1
ATOM 950 O O . GLY A 1 126 ? 7.835 2.108 11.349 1.00 79.38 126 GLY A O 1
ATOM 951 N N . GLN A 1 127 ? 9.372 2.576 9.780 1.00 83.19 127 GLN A N 1
ATOM 952 C CA . GLN A 1 127 ? 10.539 2.439 10.669 1.00 83.19 127 GLN A CA 1
ATOM 953 C C . GLN A 1 127 ? 10.779 3.686 11.533 1.00 83.19 127 GLN A C 1
ATOM 955 O O . GLN A 1 127 ? 11.285 3.589 12.647 1.00 83.19 127 GLN A O 1
ATOM 960 N N . SER A 1 128 ? 10.439 4.872 11.017 1.00 82.56 128 SER A N 1
ATOM 961 C CA . SER A 1 128 ? 10.612 6.137 11.733 1.00 82.56 128 SER A CA 1
ATOM 962 C C . SER A 1 128 ? 9.288 6.601 12.332 1.00 82.56 128 SER A C 1
ATOM 964 O O . SER A 1 128 ? 8.386 7.020 11.602 1.00 82.56 128 SER A O 1
ATOM 966 N N . THR A 1 129 ? 9.203 6.590 13.663 1.00 81.56 129 THR A N 1
ATOM 967 C CA . THR A 1 129 ? 8.041 7.060 14.438 1.00 81.56 129 THR A CA 1
ATOM 968 C C . THR A 1 129 ? 7.719 8.540 14.195 1.00 81.56 129 THR A C 1
ATOM 970 O O . THR A 1 129 ? 6.584 8.963 14.381 1.00 81.56 129 THR A O 1
ATOM 973 N N . THR A 1 130 ? 8.702 9.330 13.751 1.00 79.88 130 THR A N 1
ATOM 974 C CA . THR A 1 130 ? 8.563 10.773 13.482 1.00 79.88 130 THR A CA 1
ATOM 975 C C . THR A 1 130 ? 8.144 11.070 12.036 1.00 79.88 130 THR A C 1
ATOM 977 O O . THR A 1 130 ? 7.942 12.225 11.673 1.00 79.88 130 THR A O 1
ATOM 980 N N . SER A 1 131 ? 8.030 10.054 11.175 1.00 83.25 131 SER A N 1
ATOM 981 C CA . SER A 1 131 ? 7.610 10.270 9.787 1.00 83.25 131 SER A CA 1
ATOM 982 C C . SER A 1 131 ? 6.104 10.538 9.698 1.00 83.25 131 SER A C 1
ATOM 984 O O . SER A 1 131 ? 5.305 9.835 10.314 1.00 83.25 131 SER A O 1
ATOM 986 N N . GLY A 1 132 ? 5.701 11.521 8.884 1.00 85.06 132 GLY A N 1
ATOM 987 C CA . GLY A 1 132 ? 4.277 11.794 8.636 1.00 85.06 132 GLY A CA 1
ATOM 988 C C . GLY A 1 132 ? 3.539 10.582 8.054 1.00 85.06 132 GLY A C 1
ATOM 989 O O . GLY A 1 132 ? 2.378 10.335 8.346 1.00 85.06 132 GLY A O 1
ATOM 990 N N . GLU A 1 133 ? 4.234 9.739 7.294 1.00 87.19 133 GLU A N 1
ATOM 991 C CA . GLU A 1 133 ? 3.662 8.499 6.767 1.00 87.19 133 GLU A CA 1
ATOM 992 C C . GLU A 1 133 ? 3.333 7.480 7.863 1.00 87.19 133 GLU A C 1
ATOM 994 O O . GLU A 1 133 ? 2.328 6.779 7.770 1.00 87.19 133 GLU A O 1
ATOM 999 N N . TYR A 1 134 ? 4.157 7.406 8.914 1.00 89.75 134 TYR A N 1
ATOM 1000 C CA . TYR A 1 134 ? 3.896 6.555 10.071 1.00 89.75 134 TYR A CA 1
ATOM 1001 C C . TYR A 1 134 ? 2.662 7.034 10.837 1.00 89.75 134 TYR A C 1
ATOM 1003 O O . TYR A 1 134 ? 1.805 6.220 11.185 1.00 89.75 134 TYR A O 1
ATOM 1011 N N . THR A 1 135 ? 2.526 8.348 11.047 1.00 91.00 135 THR A N 1
ATOM 1012 C CA . THR A 1 135 ? 1.352 8.909 11.725 1.00 91.00 135 THR A CA 1
ATOM 1013 C C . THR A 1 135 ? 0.078 8.673 10.919 1.00 91.00 135 THR A C 1
ATOM 1015 O O . THR A 1 135 ? -0.903 8.195 11.481 1.00 91.00 135 THR A O 1
ATOM 1018 N N . GLU A 1 136 ? 0.096 8.901 9.602 1.00 91.31 136 GLU A N 1
ATOM 1019 C CA . GLU A 1 136 ? -1.066 8.641 8.739 1.00 91.31 136 GLU A CA 1
ATOM 1020 C C . GLU A 1 136 ? -1.423 7.149 8.673 1.00 91.31 136 GLU A C 1
ATOM 1022 O O . GLU A 1 136 ? -2.598 6.786 8.733 1.00 91.31 136 GLU A O 1
ATOM 1027 N N . ALA A 1 137 ? -0.424 6.262 8.619 1.00 91.25 137 ALA A N 1
ATOM 1028 C CA . ALA A 1 137 ? -0.652 4.820 8.645 1.00 91.25 137 ALA A CA 1
ATOM 1029 C C . ALA A 1 137 ? -1.337 4.372 9.949 1.00 91.25 137 ALA A C 1
ATOM 1031 O O . ALA A 1 137 ? -2.275 3.572 9.901 1.00 91.25 137 ALA A O 1
ATOM 1032 N N . ILE A 1 138 ? -0.920 4.910 11.100 1.00 93.69 138 ILE A N 1
ATOM 1033 C CA . ILE A 1 138 ? -1.571 4.642 12.393 1.00 93.69 138 ILE A CA 1
ATOM 1034 C C . ILE A 1 138 ? -2.987 5.206 12.427 1.00 93.69 138 ILE A C 1
ATOM 1036 O O . ILE A 1 138 ? -3.908 4.515 12.861 1.00 93.69 138 ILE A O 1
ATOM 1040 N N . LEU A 1 139 ? -3.183 6.434 11.944 1.00 92.94 139 LEU A N 1
ATOM 1041 C CA . LEU A 1 139 ? -4.506 7.056 11.875 1.00 92.94 139 LEU A CA 1
ATOM 1042 C C . LEU A 1 139 ? -5.463 6.276 10.963 1.00 92.94 139 LEU A C 1
ATOM 1044 O O . LEU A 1 139 ? -6.668 6.255 11.213 1.00 92.94 139 LEU A O 1
ATOM 1048 N N . ALA A 1 140 ? -4.938 5.591 9.945 1.00 91.38 140 ALA A N 1
ATOM 1049 C CA . ALA A 1 140 ? -5.694 4.677 9.093 1.00 91.38 140 ALA A CA 1
ATOM 1050 C C . ALA A 1 140 ? -5.955 3.297 9.737 1.00 91.38 140 ALA A C 1
ATOM 1052 O O . ALA A 1 140 ? -6.661 2.476 9.151 1.00 91.38 140 ALA A O 1
ATOM 1053 N N . GLY A 1 141 ? -5.424 3.033 10.935 1.00 91.38 141 GLY A N 1
ATOM 1054 C CA . GLY A 1 141 ? -5.630 1.796 11.694 1.00 91.38 141 GLY A CA 1
ATOM 1055 C C . GLY A 1 141 ? -4.583 0.709 11.447 1.00 91.38 141 GLY A C 1
ATOM 1056 O O . GLY A 1 141 ? -4.836 -0.457 11.755 1.00 91.38 141 GLY A O 1
ATOM 1057 N N . LEU A 1 142 ? -3.423 1.048 10.878 1.00 92.56 142 LEU A N 1
ATOM 1058 C CA . LEU A 1 142 ? -2.298 0.120 10.772 1.00 92.56 142 LEU A CA 1
ATOM 1059 C C . LEU A 1 142 ? -1.438 0.148 12.038 1.00 92.56 142 LEU A C 1
ATOM 1061 O O . LEU A 1 142 ? -1.297 1.168 12.706 1.00 92.56 142 LEU A O 1
ATOM 1065 N N . VAL A 1 143 ? -0.808 -0.982 12.336 1.00 92.56 143 VAL A N 1
ATOM 1066 C CA . VAL A 1 143 ? 0.083 -1.152 13.486 1.00 92.56 143 VAL A CA 1
ATOM 1067 C C . VAL A 1 143 ? 1.481 -1.502 12.990 1.00 92.56 143 VAL A C 1
ATOM 1069 O O . VAL A 1 143 ? 1.628 -2.258 12.029 1.00 92.56 143 VAL A O 1
ATOM 1072 N N . ALA A 1 144 ? 2.512 -0.959 13.634 1.00 90.25 144 ALA A N 1
ATOM 1073 C CA . ALA A 1 144 ? 3.898 -1.273 13.307 1.00 90.25 144 ALA A CA 1
ATOM 1074 C C . ALA A 1 144 ? 4.200 -2.759 13.530 1.00 90.25 144 ALA A C 1
ATOM 1076 O O . ALA A 1 144 ? 3.841 -3.332 14.560 1.00 90.25 144 ALA A O 1
ATOM 1077 N N . ASN A 1 145 ? 4.870 -3.383 12.561 1.00 86.31 145 ASN A N 1
ATOM 1078 C CA . ASN A 1 145 ? 5.308 -4.769 12.660 1.00 86.31 145 ASN A CA 1
ATOM 1079 C C . ASN A 1 145 ? 6.805 -4.828 12.985 1.00 86.31 145 ASN A C 1
ATOM 1081 O O . ASN A 1 145 ? 7.616 -4.157 12.351 1.00 86.31 145 ASN A O 1
ATOM 1085 N N . SER A 1 146 ? 7.193 -5.702 13.914 1.00 74.69 146 SER A N 1
ATOM 1086 C CA . SER A 1 146 ? 8.593 -5.936 14.291 1.00 74.69 146 SER A CA 1
ATOM 1087 C C . SER A 1 146 ? 9.470 -6.424 13.129 1.00 74.69 146 SER A C 1
ATOM 1089 O O . SER A 1 146 ? 10.679 -6.232 13.158 1.00 74.69 146 SER A O 1
ATOM 1091 N N . ALA A 1 147 ? 8.877 -7.041 12.100 1.00 72.44 147 ALA A N 1
ATOM 1092 C CA . ALA A 1 147 ? 9.578 -7.491 10.891 1.00 72.44 147 ALA A CA 1
ATOM 1093 C C . ALA A 1 147 ? 9.707 -6.405 9.798 1.00 72.44 147 ALA A C 1
ATOM 1095 O O . ALA A 1 147 ? 10.113 -6.711 8.677 1.00 72.44 147 ALA A O 1
ATOM 1096 N N . GLY A 1 148 ? 9.337 -5.158 10.105 1.00 75.81 148 GLY A N 1
ATOM 1097 C CA . GLY A 1 148 ? 9.331 -4.037 9.170 1.00 75.81 148 GLY A CA 1
ATOM 1098 C C . GLY A 1 148 ? 8.012 -3.875 8.410 1.00 75.81 148 GLY A C 1
ATOM 1099 O O . GLY A 1 148 ? 7.296 -4.842 8.112 1.00 75.81 148 GLY A O 1
ATOM 1100 N N . GLY A 1 149 ? 7.691 -2.621 8.089 1.00 86.75 149 GLY A N 1
ATOM 1101 C CA . GLY A 1 149 ? 6.393 -2.230 7.551 1.00 86.75 149 GLY A CA 1
ATOM 1102 C C . GLY A 1 149 ? 5.293 -2.139 8.603 1.00 86.75 149 GLY A C 1
ATOM 1103 O O . GLY A 1 149 ? 5.498 -2.338 9.801 1.00 86.75 149 GLY A O 1
ATOM 1104 N N . MET A 1 150 ? 4.089 -1.867 8.116 1.00 92.25 150 MET A N 1
ATOM 1105 C CA . MET A 1 150 ? 2.884 -1.739 8.927 1.00 92.25 150 MET A CA 1
ATOM 1106 C C . MET A 1 150 ? 1.910 -2.866 8.568 1.00 92.25 150 MET A C 1
ATOM 1108 O O . MET A 1 150 ? 1.873 -3.320 7.426 1.00 92.25 150 MET A O 1
ATOM 1112 N N . MET A 1 151 ? 1.120 -3.347 9.521 1.00 93.75 151 MET A N 1
ATOM 1113 C CA . MET A 1 151 ? 0.140 -4.412 9.305 1.00 93.75 151 MET A CA 1
ATOM 1114 C C . MET A 1 151 ? -1.256 -3.988 9.732 1.00 93.75 151 MET A C 1
ATOM 1116 O O . MET A 1 151 ? -1.425 -3.231 10.687 1.00 93.75 151 MET A O 1
ATOM 1120 N N . LYS A 1 152 ? -2.265 -4.511 9.039 1.00 94.56 152 LYS A N 1
ATOM 1121 C CA . LYS A 1 152 ? -3.658 -4.378 9.450 1.00 94.56 152 LYS A CA 1
ATOM 1122 C C . LYS A 1 152 ? -3.931 -5.391 10.565 1.00 94.56 152 LYS A C 1
ATOM 1124 O O . LYS A 1 152 ? -3.867 -6.592 10.292 1.00 94.56 152 LYS A O 1
ATOM 1129 N N . PRO A 1 153 ? -4.210 -4.959 11.805 1.00 90.38 153 PRO A N 1
ATOM 1130 C CA . PRO A 1 153 ? -4.512 -5.885 12.888 1.00 90.38 153 PRO A CA 1
ATOM 1131 C C . PRO A 1 153 ? -5.802 -6.658 12.591 1.00 90.38 153 PRO A C 1
ATOM 1133 O O . PRO A 1 153 ? -6.723 -6.163 11.934 1.00 90.38 153 PRO A O 1
ATOM 1136 N N . ASP A 1 154 ? -5.856 -7.901 13.061 1.00 86.94 154 ASP A N 1
ATOM 1137 C CA . ASP A 1 154 ? -7.049 -8.729 12.944 1.00 86.94 154 ASP A CA 1
ATOM 1138 C C . ASP A 1 154 ? -8.013 -8.431 14.096 1.00 86.94 154 ASP A C 1
ATOM 1140 O O . ASP A 1 154 ? -7.938 -9.002 15.185 1.00 86.94 154 ASP A O 1
ATOM 1144 N N . TYR A 1 155 ? -8.935 -7.503 13.848 1.00 73.25 155 TYR A N 1
ATOM 1145 C CA . TYR A 1 155 ? -9.974 -7.154 14.812 1.00 73.25 155 TYR A CA 1
ATOM 1146 C C . TYR A 1 155 ? -11.024 -8.260 15.002 1.00 73.25 155 TYR A C 1
ATOM 1148 O O . TYR A 1 155 ? -11.815 -8.168 15.936 1.00 73.25 155 TYR A O 1
ATOM 1156 N N . SER A 1 156 ? -11.049 -9.314 14.172 1.00 65.38 156 SER A N 1
ATOM 1157 C CA . SER A 1 156 ? -12.041 -10.394 14.311 1.00 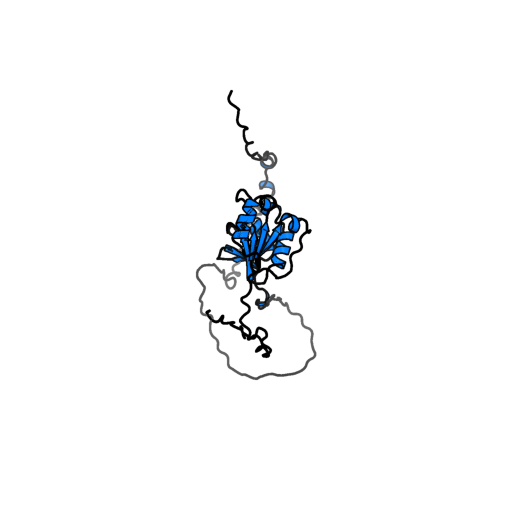65.38 156 SER A CA 1
ATOM 1158 C C . SER A 1 156 ? -11.793 -11.286 15.531 1.00 65.38 156 SER A C 1
ATOM 1160 O O . SER A 1 156 ? -12.731 -11.881 16.056 1.00 65.38 156 SER A O 1
ATOM 1162 N N . ALA A 1 157 ? -10.551 -11.320 16.024 1.00 59.16 157 ALA A N 1
ATOM 1163 C CA . ALA A 1 157 ? -10.158 -12.047 17.229 1.00 59.16 157 ALA A CA 1
ATOM 1164 C C . ALA A 1 157 ? -10.122 -11.165 18.492 1.00 59.16 157 ALA A C 1
ATOM 1166 O O . ALA A 1 157 ? -9.805 -11.655 19.575 1.00 59.16 157 ALA A O 1
ATOM 1167 N N . SER A 1 158 ? -10.418 -9.865 18.372 1.00 57.44 158 SER A N 1
ATOM 1168 C CA . SER A 1 158 ? -10.393 -8.944 19.509 1.00 57.44 158 SER A CA 1
ATOM 1169 C C . SER A 1 158 ? -11.658 -9.120 20.349 1.00 57.44 158 SER A C 1
ATOM 1171 O O . SER A 1 158 ? -12.687 -8.496 20.099 1.00 57.44 158 SER A O 1
ATOM 1173 N N . GLU A 1 159 ? -11.573 -9.998 21.348 1.00 55.56 159 GLU A N 1
ATOM 1174 C CA . GLU A 1 159 ? -12.507 -10.074 22.469 1.00 55.56 159 GLU A CA 1
ATOM 1175 C C . GLU A 1 159 ? -12.641 -8.668 23.073 1.00 55.56 159 GLU A C 1
ATOM 1177 O O . GLU A 1 159 ? -11.678 -8.103 23.593 1.00 55.56 159 GLU A O 1
ATOM 1182 N N . ALA A 1 160 ? -13.812 -8.046 22.911 1.00 67.75 160 ALA A N 1
ATOM 1183 C CA . ALA A 1 160 ? -14.053 -6.693 23.387 1.00 67.75 160 ALA A CA 1
ATOM 1184 C C . ALA A 1 160 ? -13.869 -6.661 24.909 1.00 67.75 160 ALA A C 1
ATOM 1186 O O . ALA A 1 160 ? -14.729 -7.142 25.643 1.00 67.75 160 ALA A O 1
ATOM 1187 N N . VAL A 1 161 ? -12.751 -6.103 25.384 1.00 71.25 161 VAL A N 1
ATOM 1188 C CA . VAL A 1 161 ? -12.491 -5.941 26.817 1.00 71.25 161 VAL A CA 1
ATOM 1189 C C . VAL A 1 161 ? -13.465 -4.886 27.342 1.00 71.25 161 VAL A C 1
ATOM 1191 O O . VAL A 1 161 ? -13.346 -3.712 26.976 1.00 71.25 161 VAL A O 1
ATOM 1194 N N . PRO A 1 162 ? -14.456 -5.256 28.173 1.00 75.69 162 PRO A N 1
ATOM 1195 C CA . PRO A 1 162 ? -15.442 -4.300 28.638 1.00 75.69 162 PRO A CA 1
ATOM 1196 C C . PRO A 1 162 ? -14.765 -3.298 29.575 1.00 75.69 162 PRO A C 1
ATOM 1198 O O . PRO A 1 162 ? -14.313 -3.644 30.669 1.00 75.69 162 PRO A O 1
ATOM 1201 N N . LEU A 1 163 ? -14.718 -2.032 29.160 1.00 76.56 163 LEU A N 1
ATOM 1202 C CA . LEU A 1 163 ? -14.274 -0.948 30.026 1.00 76.56 163 LEU A CA 1
ATOM 1203 C C . LEU A 1 163 ? -15.319 -0.753 31.122 1.00 76.56 163 LEU A C 1
ATOM 1205 O O . LEU A 1 163 ? -16.456 -0.340 30.879 1.00 76.56 163 LEU A O 1
ATOM 1209 N N . ARG A 1 164 ? -14.940 -1.073 32.358 1.00 75.06 164 ARG A N 1
ATOM 1210 C CA . ARG A 1 164 ? -15.773 -0.810 33.529 1.00 75.06 164 ARG A CA 1
ATOM 1211 C C . ARG A 1 164 ? -15.696 0.683 33.826 1.00 75.06 164 ARG A C 1
ATOM 1213 O O . ARG A 1 164 ? -14.884 1.111 34.637 1.00 75.06 164 ARG A O 1
ATOM 1220 N N . PHE A 1 165 ? -16.544 1.476 33.175 1.00 73.69 165 PHE A N 1
ATOM 1221 C CA . PHE A 1 165 ? -16.774 2.857 33.583 1.00 73.69 165 PHE A CA 1
ATOM 1222 C C . PHE A 1 165 ? -17.346 2.834 35.004 1.00 73.69 165 PHE A C 1
ATOM 1224 O O . PHE A 1 165 ? -18.506 2.473 35.227 1.00 73.69 165 PHE A O 1
ATOM 1231 N N . GLY A 1 166 ? -16.493 3.137 35.983 1.00 68.69 166 GLY A N 1
ATOM 1232 C CA . GLY A 1 166 ? -16.858 3.243 37.388 1.00 68.69 166 GLY A CA 1
ATOM 1233 C C . GLY A 1 166 ? -17.868 4.366 37.569 1.00 68.69 166 GLY A C 1
ATOM 1234 O O . GLY A 1 166 ? -17.510 5.526 37.729 1.00 68.69 166 GLY A O 1
ATOM 1235 N N . ARG A 1 167 ? -19.159 4.028 37.520 1.00 64.62 167 ARG A N 1
ATOM 1236 C CA . ARG A 1 167 ? -20.233 4.949 37.879 1.00 64.62 167 ARG A CA 1
ATOM 1237 C C . ARG A 1 167 ? -20.187 5.135 39.391 1.00 64.62 167 ARG A C 1
ATOM 1239 O O . ARG A 1 167 ? -20.717 4.305 40.129 1.00 64.62 167 ARG A O 1
ATOM 1246 N N . ASN A 1 168 ? -19.571 6.227 39.834 1.00 59.84 168 ASN A N 1
ATOM 1247 C CA . ASN A 1 168 ? -19.671 6.714 41.204 1.00 59.84 168 ASN A CA 1
ATOM 1248 C C . ASN A 1 168 ? -21.142 7.049 41.490 1.00 59.84 168 ASN A C 1
ATOM 1250 O O . ASN A 1 168 ? -21.628 8.144 41.219 1.00 59.84 168 ASN A O 1
ATOM 1254 N N . LYS A 1 169 ? -21.889 6.057 41.983 1.00 48.69 169 LYS A N 1
ATOM 1255 C CA . LYS A 1 169 ? -23.245 6.239 42.495 1.00 48.69 169 LYS A CA 1
ATOM 1256 C C . LYS A 1 169 ? -23.137 6.866 43.884 1.00 48.69 169 LYS A C 1
ATOM 1258 O O . LYS A 1 169 ? -22.912 6.154 44.860 1.00 48.69 169 LYS A O 1
ATOM 1263 N N . LYS A 1 170 ? -23.374 8.177 43.983 1.00 49.34 170 LYS A N 1
ATOM 1264 C CA . LYS A 1 170 ? -24.059 8.698 45.171 1.00 49.34 170 LYS A CA 1
ATOM 1265 C C . LYS A 1 170 ? -25.491 8.153 45.145 1.00 49.34 170 LYS A C 1
ATOM 1267 O O . LYS A 1 170 ? -26.116 8.065 44.088 1.00 49.34 170 LYS A O 1
ATOM 1272 N N . LYS A 1 171 ? -25.918 7.655 46.302 1.00 41.38 171 LYS A N 1
ATOM 1273 C CA . LYS A 1 171 ? -27.221 7.042 46.554 1.00 41.38 171 LYS A CA 1
ATOM 1274 C C . LYS A 1 171 ? -28.315 8.095 46.396 1.00 41.38 171 LYS A C 1
ATOM 1276 O O . LYS A 1 171 ? -28.195 9.140 47.012 1.00 41.38 171 LYS A O 1
ATOM 1281 N N . ASP A 1 172 ? -29.372 7.755 45.671 1.00 38.12 172 ASP A N 1
ATOM 1282 C CA . ASP A 1 172 ? -30.739 8.014 46.117 1.00 38.12 172 ASP A CA 1
ATOM 1283 C C . ASP A 1 172 ? -31.650 6.901 45.590 1.00 38.12 172 ASP A C 1
ATOM 1285 O O . ASP A 1 172 ? -31.476 6.381 44.484 1.00 38.12 172 ASP A O 1
ATOM 1289 N N . ALA A 1 173 ? -32.527 6.443 46.473 1.00 43.78 173 ALA A N 1
ATOM 1290 C CA . ALA A 1 173 ? -33.334 5.240 46.364 1.00 43.78 173 ALA A CA 1
ATOM 1291 C C . ALA A 1 173 ? -34.723 5.545 45.798 1.00 43.78 173 ALA A C 1
ATOM 1293 O O . ALA A 1 173 ? -35.336 6.480 46.293 1.00 43.78 173 ALA A O 1
ATOM 1294 N N . VAL A 1 174 ? -35.255 4.699 44.898 1.00 40.78 174 VAL A N 1
ATOM 1295 C CA . VAL A 1 174 ? -36.688 4.324 44.860 1.00 40.78 174 VAL A CA 1
ATOM 1296 C C . VAL A 1 174 ? -36.864 2.908 44.256 1.00 40.78 174 VAL A C 1
ATOM 1298 O O . VAL A 1 174 ? -36.351 2.618 43.178 1.00 40.78 174 VAL A O 1
ATOM 1301 N N . SER A 1 175 ? -37.554 2.066 45.036 1.00 46.66 175 SER A N 1
ATOM 1302 C CA . SER A 1 175 ? -38.357 0.828 44.849 1.00 46.66 175 SER A CA 1
ATOM 1303 C C . SER A 1 175 ? -38.936 0.533 43.442 1.00 46.66 175 SER A C 1
ATOM 1305 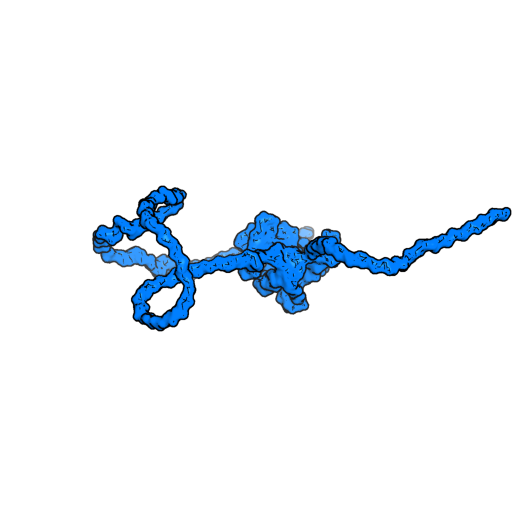O O . SER A 1 175 ? -39.062 1.458 42.654 1.00 46.66 175 SER A O 1
ATOM 1307 N N . ASP A 1 176 ? -39.452 -0.636 43.026 1.00 41.16 176 ASP A N 1
ATOM 1308 C CA . ASP A 1 176 ? -39.664 -2.027 43.498 1.00 41.16 176 ASP A CA 1
ATOM 1309 C C . ASP A 1 176 ? -40.310 -2.810 42.307 1.00 41.16 176 ASP A C 1
ATOM 1311 O O . ASP A 1 176 ? -40.790 -2.168 41.370 1.00 41.16 176 ASP A O 1
ATOM 1315 N N . ALA A 1 177 ? -40.324 -4.155 42.378 1.00 38.19 177 ALA A N 1
ATOM 1316 C CA . ALA A 1 177 ? -41.156 -5.167 41.677 1.00 38.19 177 ALA A CA 1
ATOM 1317 C C . ALA A 1 177 ? -40.358 -6.283 40.944 1.00 38.19 177 ALA A C 1
ATOM 1319 O O . ALA A 1 177 ? -39.932 -6.125 39.801 1.00 38.19 177 ALA A O 1
ATOM 1320 N N . GLY A 1 178 ? -40.172 -7.438 41.612 1.00 39.16 178 GLY A N 1
ATOM 1321 C CA . GLY A 1 178 ? -39.631 -8.708 41.053 1.00 39.16 178 GLY A CA 1
ATOM 1322 C C . GLY A 1 178 ? -40.711 -9.614 40.417 1.00 39.16 178 GLY A C 1
ATOM 1323 O O . GLY A 1 178 ? -41.740 -9.072 40.015 1.00 39.16 178 GLY A O 1
ATOM 1324 N N . PRO A 1 179 ? -40.615 -10.977 40.414 1.00 52.72 179 PRO A N 1
ATOM 1325 C CA . PRO A 1 179 ? -39.485 -11.932 40.607 1.00 52.72 179 PRO A CA 1
ATOM 1326 C C . PRO A 1 179 ? -39.523 -13.102 39.540 1.00 52.72 179 PRO A C 1
ATOM 1328 O O . PRO A 1 179 ? -40.210 -12.913 38.536 1.00 52.72 179 PRO A O 1
ATOM 1331 N N . PRO A 1 180 ? -38.969 -14.349 39.692 1.00 51.41 180 PRO A N 1
ATOM 1332 C CA . PRO A 1 180 ? -37.833 -14.932 40.458 1.00 51.41 180 PRO A CA 1
ATOM 1333 C C . PRO A 1 180 ? -36.864 -15.841 39.609 1.00 51.41 180 PRO A C 1
ATOM 1335 O O . PRO A 1 180 ? -37.074 -16.027 38.417 1.00 51.41 180 PRO A O 1
ATOM 1338 N N . ALA A 1 181 ? -35.887 -16.492 40.288 1.00 34.88 181 ALA A N 1
ATOM 1339 C CA . ALA A 1 181 ? -35.093 -17.713 39.948 1.00 34.88 181 ALA A CA 1
ATOM 1340 C C . ALA A 1 181 ? -33.585 -17.445 39.693 1.00 34.88 181 ALA A C 1
ATOM 1342 O O . ALA A 1 181 ? -33.241 -16.588 38.898 1.00 34.88 181 ALA A O 1
ATOM 1343 N N . THR A 1 182 ? -32.578 -18.093 40.296 1.00 36.59 182 THR A N 1
ATOM 1344 C CA . THR A 1 182 ? -32.459 -19.254 41.195 1.00 36.59 182 THR A CA 1
ATOM 1345 C C . THR A 1 182 ? -31.208 -19.032 42.056 1.00 36.59 182 THR A C 1
ATOM 1347 O O . THR A 1 182 ? -30.153 -18.680 41.533 1.00 36.59 182 THR A O 1
ATOM 1350 N N . ILE A 1 183 ? -31.312 -19.227 43.370 1.00 39.22 183 ILE A N 1
ATOM 1351 C CA . ILE A 1 183 ? -30.213 -19.048 44.326 1.00 39.22 183 ILE A CA 1
ATOM 1352 C C . ILE A 1 183 ? -29.569 -20.421 44.552 1.00 39.22 183 ILE A C 1
ATOM 1354 O O . ILE A 1 183 ? -30.239 -21.327 45.044 1.00 39.22 183 ILE A O 1
ATOM 1358 N N . VAL A 1 184 ? -28.286 -20.588 44.214 1.00 42.44 184 VAL A N 1
ATOM 1359 C CA . VAL A 1 184 ? -27.487 -21.732 44.682 1.00 42.44 184 VAL A CA 1
ATOM 1360 C C . VAL A 1 184 ? -26.736 -21.314 45.938 1.00 42.44 184 VAL A C 1
ATOM 1362 O O . VAL A 1 184 ? -25.847 -20.467 45.933 1.00 42.44 184 VAL A O 1
ATOM 1365 N N . THR A 1 185 ? -27.148 -21.935 47.031 1.00 45.28 185 THR A N 1
ATOM 1366 C CA . THR A 1 185 ? -26.627 -21.815 48.384 1.00 45.28 185 THR A CA 1
ATOM 1367 C C . THR A 1 185 ? -25.227 -22.419 48.491 1.00 45.28 185 THR A C 1
ATOM 1369 O O . THR A 1 185 ? -25.093 -23.638 48.501 1.00 45.28 185 THR A O 1
ATOM 1372 N N . LEU A 1 186 ? -24.187 -21.607 48.698 1.00 41.31 186 LEU A N 1
ATOM 1373 C CA . LEU A 1 186 ? -22.968 -22.075 49.365 1.00 41.31 186 LEU A CA 1
ATOM 1374 C C . LEU A 1 186 ? -22.579 -21.121 50.498 1.00 41.31 186 LEU A C 1
ATOM 1376 O O . LEU A 1 186 ? -21.934 -20.095 50.308 1.00 41.31 186 LEU A O 1
ATOM 1380 N N . LYS A 1 187 ? -22.954 -21.528 51.717 1.00 42.78 187 LYS A N 1
ATOM 1381 C CA . LYS A 1 187 ? -22.287 -21.120 52.955 1.00 42.78 187 LYS A CA 1
ATOM 1382 C C . LYS A 1 187 ? -20.784 -21.377 52.816 1.00 42.78 187 LYS A C 1
ATOM 1384 O O . LYS A 1 187 ? -20.414 -22.509 52.519 1.00 42.78 187 LYS A O 1
ATOM 1389 N N . ARG A 1 188 ? -19.937 -20.404 53.167 1.00 40.59 188 ARG A N 1
ATOM 1390 C CA . ARG A 1 188 ? -18.682 -20.652 53.901 1.00 40.59 188 ARG A CA 1
ATOM 1391 C C . ARG A 1 188 ? -18.116 -19.358 54.503 1.00 40.59 188 ARG A C 1
ATOM 1393 O O . ARG A 1 188 ? -17.638 -18.485 53.801 1.00 40.59 188 ARG A O 1
ATOM 1400 N N . LYS A 1 189 ? -18.269 -19.293 55.830 1.00 34.88 189 LYS A N 1
ATOM 1401 C CA . LYS A 1 189 ? -17.323 -18.885 56.881 1.00 34.88 189 LYS A CA 1
ATOM 1402 C C . LYS A 1 189 ? -16.259 -17.828 56.529 1.00 34.88 189 LYS A C 1
ATOM 1404 O O . LYS A 1 189 ? -15.369 -18.077 55.728 1.00 34.88 189 LYS A O 1
ATOM 1409 N N . SER A 1 190 ? -16.359 -16.716 57.262 1.00 43.03 190 SER A N 1
ATOM 1410 C CA . SER A 1 190 ? -15.348 -15.676 57.481 1.00 43.03 190 SER A CA 1
ATOM 1411 C C . SER A 1 190 ? -13.926 -16.232 57.576 1.00 43.03 190 SER A C 1
ATOM 1413 O O . SER A 1 190 ? -13.680 -17.173 58.337 1.00 43.03 190 SER A O 1
ATOM 1415 N N . VAL A 1 191 ? -13.019 -15.608 56.826 1.00 37.09 191 VAL A N 1
ATOM 1416 C CA . VAL A 1 191 ? -11.573 -15.673 57.017 1.00 37.09 191 VAL A CA 1
ATOM 1417 C C . VAL A 1 191 ? -11.043 -14.252 56.798 1.00 37.09 191 VAL A C 1
ATOM 1419 O O . VAL A 1 191 ? -10.952 -13.780 55.667 1.00 37.09 191 VAL A O 1
ATOM 1422 N N . GLU A 1 192 ? -10.767 -13.560 57.905 1.00 41.66 192 GLU A N 1
ATOM 1423 C CA . GLU A 1 192 ? -9.869 -12.405 57.962 1.00 41.66 192 GLU A CA 1
ATOM 1424 C C . GLU A 1 192 ? -8.484 -12.836 57.482 1.00 41.66 192 GLU A C 1
ATOM 1426 O O . GLU A 1 192 ? -7.883 -13.735 58.073 1.00 41.66 192 GLU A O 1
ATOM 1431 N N . ILE A 1 193 ? -7.970 -12.192 56.433 1.00 39.06 193 ILE A N 1
ATOM 1432 C CA . ILE A 1 193 ? -6.537 -12.184 56.128 1.00 39.06 193 ILE A CA 1
ATOM 1433 C C . ILE A 1 193 ? -6.152 -10.745 55.786 1.00 39.06 193 ILE A C 1
ATOM 1435 O O . ILE A 1 193 ? -6.537 -10.185 54.763 1.00 39.06 193 ILE A O 1
ATOM 1439 N N . THR A 1 194 ? -5.411 -10.182 56.727 1.00 38.72 194 THR A N 1
ATOM 1440 C CA . THR A 1 194 ? -4.557 -8.996 56.714 1.00 38.72 194 THR A CA 1
ATOM 1441 C C . THR A 1 194 ? -3.893 -8.740 55.349 1.00 38.72 194 THR A C 1
ATOM 1443 O O . THR A 1 194 ? -3.379 -9.686 54.746 1.00 38.72 194 THR A O 1
ATOM 1446 N N . PRO A 1 195 ? -3.821 -7.489 54.850 1.00 37.38 195 PRO A N 1
ATOM 1447 C CA . PRO A 1 195 ? -3.139 -7.202 53.594 1.00 37.38 195 PRO A CA 1
ATOM 1448 C C . PRO A 1 195 ? -1.621 -7.234 53.814 1.00 37.38 195 PRO A C 1
ATOM 1450 O O . PRO A 1 195 ? -1.038 -6.315 54.385 1.00 37.38 195 PRO A O 1
ATOM 1453 N N . SER A 1 196 ? -0.966 -8.309 53.374 1.00 36.47 196 SER A N 1
ATOM 1454 C CA . SER A 1 196 ? 0.495 -8.353 53.298 1.00 36.47 196 SER A CA 1
ATOM 1455 C C . SER A 1 196 ? 0.955 -7.639 52.028 1.00 36.47 196 SER A C 1
ATOM 1457 O O . SER A 1 196 ? 0.605 -8.014 50.909 1.00 36.47 196 SER A O 1
ATOM 1459 N N . GLN A 1 197 ? 1.709 -6.568 52.256 1.00 50.84 197 GLN A N 1
ATOM 1460 C CA . GLN A 1 197 ? 2.420 -5.756 51.282 1.00 50.84 197 GLN A CA 1
ATOM 1461 C C . GLN A 1 197 ? 3.268 -6.600 50.323 1.00 50.84 197 GLN A C 1
ATOM 1463 O O . GLN A 1 197 ? 4.172 -7.319 50.736 1.00 50.84 197 GLN A O 1
ATOM 1468 N N . ALA A 1 198 ? 3.078 -6.368 49.029 1.00 47.47 198 ALA A N 1
ATOM 1469 C CA . ALA A 1 198 ? 4.148 -6.471 48.047 1.00 47.47 198 ALA A CA 1
ATOM 1470 C C . ALA A 1 198 ? 3.994 -5.300 47.068 1.00 47.47 198 ALA A C 1
ATOM 1472 O O . ALA A 1 198 ? 3.374 -5.421 46.013 1.00 47.47 198 ALA A O 1
ATOM 1473 N N . LYS A 1 199 ? 4.499 -4.125 47.473 1.00 51.97 199 LYS A N 1
ATOM 1474 C CA . LYS A 1 199 ? 4.632 -2.961 46.589 1.00 51.97 199 LYS A CA 1
ATOM 1475 C C . LYS A 1 199 ? 5.773 -3.247 45.594 1.00 51.97 199 LYS A C 1
ATOM 1477 O O . LYS A 1 199 ? 6.869 -3.581 46.042 1.00 51.97 199 LYS A O 1
ATOM 1482 N N . PRO A 1 200 ? 5.562 -3.130 44.272 1.00 50.84 200 PRO A N 1
ATOM 1483 C CA . PRO A 1 200 ? 6.664 -3.105 43.318 1.00 50.84 200 PRO A CA 1
ATOM 1484 C C . PRO A 1 200 ? 7.478 -1.819 43.523 1.00 50.84 200 PRO A C 1
ATOM 1486 O O . PRO A 1 200 ? 6.930 -0.717 43.522 1.00 50.84 200 PRO A O 1
ATOM 1489 N N . ASN A 1 201 ? 8.787 -1.963 43.728 1.00 51.97 201 ASN A N 1
ATOM 1490 C CA . ASN A 1 201 ? 9.714 -0.838 43.830 1.00 51.97 201 ASN A CA 1
ATOM 1491 C C . ASN A 1 201 ? 9.740 -0.065 42.504 1.00 51.97 201 ASN A C 1
ATOM 1493 O O . ASN A 1 201 ? 10.077 -0.648 41.475 1.00 51.97 201 ASN A O 1
ATOM 1497 N N . GLY A 1 202 ? 9.443 1.238 42.535 1.00 51.91 202 GLY A N 1
ATOM 1498 C CA . GLY A 1 202 ? 9.803 2.131 41.427 1.00 51.91 202 GLY A CA 1
ATOM 1499 C C . GLY A 1 202 ? 8.807 3.214 41.026 1.00 51.91 202 GLY A C 1
ATOM 1500 O O . GLY A 1 202 ? 9.125 3.974 40.123 1.00 51.91 202 GLY A O 1
ATOM 1501 N N . VAL A 1 203 ? 7.648 3.337 41.675 1.00 51.41 203 VAL A N 1
ATOM 1502 C CA . VAL A 1 203 ? 6.775 4.514 41.528 1.00 51.41 203 VAL A CA 1
ATOM 1503 C C . VAL A 1 203 ? 6.149 4.852 42.880 1.00 51.41 203 VAL A C 1
ATOM 1505 O O . VAL A 1 203 ? 5.553 3.997 43.537 1.00 51.41 203 VAL A O 1
ATOM 1508 N N . GLY A 1 204 ? 6.355 6.089 43.330 1.00 54.06 204 GLY A N 1
ATOM 1509 C CA . GLY A 1 204 ? 5.853 6.595 44.603 1.00 54.06 204 GLY A CA 1
ATOM 1510 C C . GLY A 1 204 ? 4.339 6.758 44.568 1.00 54.06 204 GLY A C 1
ATOM 1511 O O . GLY A 1 204 ? 3.835 7.825 44.243 1.00 54.06 204 GLY A O 1
ATOM 1512 N N . PHE A 1 205 ? 3.608 5.700 44.911 1.00 47.94 205 PHE A N 1
ATOM 1513 C CA . PHE A 1 205 ? 2.212 5.836 45.307 1.00 47.94 205 PHE A CA 1
ATOM 1514 C C . PHE A 1 205 ? 2.182 6.393 46.730 1.00 47.94 205 PHE A C 1
ATOM 1516 O O . PHE A 1 205 ? 2.402 5.657 47.697 1.00 47.94 205 PHE A O 1
ATOM 1523 N N . VAL A 1 206 ? 1.958 7.704 46.827 1.00 55.34 206 VAL A N 1
ATOM 1524 C CA . VAL A 1 206 ? 1.536 8.376 48.059 1.00 55.34 206 VAL A CA 1
ATOM 1525 C C . VAL A 1 206 ? 0.234 7.731 48.528 1.00 55.34 206 VAL A C 1
ATOM 1527 O O . VAL A 1 206 ? -0.743 7.635 47.783 1.00 55.34 206 VAL A O 1
ATOM 1530 N N . ASP A 1 207 ? 0.272 7.208 49.747 1.00 47.16 207 ASP A N 1
ATOM 1531 C CA . ASP A 1 207 ? -0.866 6.622 50.436 1.00 47.16 207 ASP A CA 1
ATOM 1532 C C . ASP A 1 207 ? -1.647 7.760 51.102 1.00 47.16 207 ASP A C 1
ATOM 1534 O O . ASP A 1 207 ? -1.262 8.246 52.158 1.00 47.16 207 ASP A O 1
ATOM 1538 N N . PHE A 1 208 ? -2.715 8.238 50.460 1.00 56.34 208 PHE A N 1
ATOM 1539 C CA . PHE A 1 208 ? -3.532 9.354 50.966 1.00 56.34 208 PHE A CA 1
ATOM 1540 C C . PHE A 1 208 ? -4.462 8.960 52.129 1.00 56.34 208 PHE A C 1
ATOM 1542 O O . PHE A 1 208 ? -5.435 9.663 52.395 1.00 56.34 208 PHE A O 1
ATOM 1549 N N . SER A 1 209 ? -4.230 7.820 52.788 1.00 59.56 209 SER A N 1
ATOM 1550 C CA . SER A 1 209 ? -5.116 7.323 53.842 1.00 59.56 209 SER A CA 1
ATOM 1551 C C . SER A 1 209 ? -4.683 7.647 55.275 1.00 59.56 209 SER A C 1
ATOM 1553 O O . SER A 1 209 ? -5.468 7.353 56.172 1.00 59.56 209 SER A O 1
ATOM 1555 N N . ASP A 1 210 ? -3.527 8.290 55.506 1.00 55.19 210 ASP A N 1
ATOM 1556 C CA . ASP A 1 210 ? -3.016 8.453 56.883 1.00 55.19 210 ASP A CA 1
ATOM 1557 C C . ASP A 1 210 ? -2.306 9.781 57.217 1.00 55.19 210 ASP A C 1
ATOM 1559 O O . ASP A 1 210 ? -1.623 9.838 58.231 1.00 55.19 210 ASP A O 1
ATOM 1563 N N . ASP A 1 211 ? -2.440 10.856 56.420 1.00 55.44 211 ASP A N 1
ATOM 1564 C CA . ASP A 1 211 ? -1.806 12.139 56.812 1.00 55.44 211 ASP A CA 1
ATOM 1565 C C . ASP A 1 211 ? -2.468 13.432 56.289 1.00 55.44 211 ASP A C 1
ATOM 1567 O O . ASP A 1 211 ? -1.836 14.471 56.150 1.00 55.44 211 ASP A O 1
ATOM 1571 N N . PHE A 1 212 ? -3.773 13.408 55.996 1.00 55.03 212 PHE A N 1
ATOM 1572 C CA . PHE A 1 212 ? -4.545 14.627 55.664 1.00 55.03 212 PHE A CA 1
ATOM 1573 C C . PHE A 1 212 ? -5.225 15.248 56.902 1.00 55.03 212 PHE A C 1
ATOM 1575 O O . PHE A 1 212 ? -6.286 15.865 56.799 1.00 55.03 212 PHE A O 1
ATOM 1582 N N . GLY A 1 213 ? -4.663 14.994 58.087 1.00 51.53 213 GLY A N 1
ATOM 1583 C CA . GLY A 1 213 ? -5.214 15.407 59.380 1.00 51.53 213 GLY A CA 1
ATOM 1584 C C . GLY A 1 213 ? -4.386 16.451 60.123 1.00 51.53 213 GLY A C 1
ATOM 1585 O O . GLY A 1 213 ? -4.893 17.012 61.092 1.00 51.53 213 GLY A O 1
ATOM 1586 N N . GLU A 1 214 ? -3.155 16.727 59.687 1.00 48.12 214 GLU A N 1
ATOM 1587 C CA . GLU A 1 214 ? -2.380 17.843 60.216 1.00 48.12 214 GLU A CA 1
ATOM 1588 C C . GLU A 1 214 ? -2.572 19.047 59.297 1.00 48.12 214 GLU A C 1
ATOM 1590 O O . GLU A 1 214 ? -2.077 19.136 58.175 1.00 48.12 214 GLU A O 1
ATOM 1595 N N . GLU A 1 215 ? -3.422 19.930 59.794 1.00 52.75 215 GLU A N 1
ATOM 1596 C CA . GLU A 1 215 ? -3.636 21.297 59.369 1.00 52.75 215 GLU A CA 1
ATOM 1597 C C . GLU A 1 215 ? -2.286 22.009 59.175 1.00 52.75 215 GLU A C 1
ATOM 1599 O O . GLU A 1 215 ? -1.736 22.612 60.092 1.00 52.75 215 GLU A O 1
ATOM 1604 N N . ILE A 1 216 ? -1.744 21.953 57.954 1.00 50.31 216 ILE A N 1
ATOM 1605 C CA . ILE A 1 216 ? -0.840 22.991 57.466 1.00 50.31 216 ILE A CA 1
ATOM 1606 C C . ILE A 1 216 ? -1.738 24.200 57.213 1.00 50.31 216 ILE A C 1
ATOM 1608 O O . ILE A 1 216 ? -2.211 24.439 56.103 1.00 50.31 216 ILE A O 1
ATOM 1612 N N . THR A 1 217 ? -2.008 24.953 58.278 1.00 52.44 217 THR A N 1
ATOM 1613 C CA . THR A 1 217 ? -2.269 26.389 58.185 1.00 52.44 217 THR A CA 1
ATOM 1614 C C . THR A 1 217 ? -1.000 27.039 57.639 1.00 52.44 217 THR A C 1
ATOM 1616 O O . THR A 1 217 ? -0.190 27.587 58.383 1.00 52.44 217 THR A O 1
ATOM 1619 N N . GLY A 1 218 ? -0.791 26.899 56.332 1.00 46.31 218 GLY A N 1
ATOM 1620 C CA . GLY A 1 218 ? 0.021 27.815 55.550 1.00 46.31 218 GLY A CA 1
ATOM 1621 C C . GLY A 1 218 ? -0.840 29.036 55.284 1.00 46.31 218 GLY A C 1
ATOM 1622 O O . GLY A 1 218 ? -1.422 29.171 54.213 1.00 46.31 218 GLY A O 1
ATOM 1623 N N . GLU A 1 219 ? -1.013 29.853 56.319 1.00 52.94 219 GLU A N 1
ATOM 1624 C CA . GLU A 1 219 ? -1.333 31.262 56.144 1.00 52.94 219 GLU A CA 1
ATOM 1625 C C . GLU A 1 219 ? -0.100 31.909 55.506 1.00 52.94 219 GLU A C 1
ATOM 1627 O O . GLU A 1 219 ? 0.754 32.405 56.223 1.00 52.94 219 GLU A O 1
ATOM 1632 N N . ASP A 1 220 ? 0.011 31.852 54.182 1.00 49.69 220 ASP A N 1
ATOM 1633 C CA . ASP A 1 220 ? 0.871 32.747 53.410 1.00 49.69 220 ASP A CA 1
ATOM 1634 C C . ASP A 1 220 ? 0.039 33.214 52.206 1.00 49.69 220 ASP A C 1
ATOM 1636 O O . ASP A 1 220 ? -0.227 32.477 51.256 1.00 49.69 220 ASP A O 1
ATOM 1640 N N . GLU A 1 221 ? -0.483 34.433 52.332 1.00 52.84 221 GLU A N 1
ATOM 1641 C CA . GLU A 1 221 ? -1.233 35.186 51.325 1.00 52.84 221 GLU A CA 1
ATOM 1642 C C . GLU A 1 221 ? -0.294 35.724 50.230 1.00 52.84 221 GLU A C 1
ATOM 1644 O O . GLU A 1 221 ? -0.259 36.928 49.993 1.00 52.84 221 GLU A O 1
ATOM 1649 N N . ASP A 1 222 ? 0.462 34.857 49.558 1.00 54.75 222 ASP A N 1
ATOM 1650 C CA . ASP A 1 222 ? 1.315 35.264 48.439 1.00 54.75 222 ASP A CA 1
ATOM 1651 C C . ASP A 1 222 ? 0.783 34.637 47.136 1.00 54.75 222 ASP A C 1
ATOM 1653 O O . ASP A 1 222 ? 1.081 33.497 46.784 1.00 54.75 222 ASP A O 1
ATOM 1657 N N . ASP A 1 223 ? -0.017 35.414 46.396 1.00 56.16 223 ASP A N 1
ATOM 1658 C CA . ASP A 1 223 ? -0.501 35.144 45.025 1.00 56.16 223 ASP A CA 1
ATOM 1659 C C . ASP A 1 223 ? 0.647 35.105 43.971 1.00 56.16 223 ASP A C 1
ATOM 1661 O O . ASP A 1 223 ? 0.398 35.091 42.765 1.00 56.16 223 ASP A O 1
ATOM 1665 N N . ASP A 1 224 ? 1.909 35.051 44.408 1.00 58.53 224 ASP A N 1
ATOM 1666 C CA . ASP A 1 224 ? 3.125 35.184 43.590 1.00 58.53 224 ASP A CA 1
ATOM 1667 C C . ASP A 1 224 ? 3.579 33.869 42.911 1.00 58.53 224 ASP A C 1
ATOM 1669 O O . ASP A 1 224 ? 4.535 33.866 42.134 1.00 58.53 224 ASP A O 1
ATOM 1673 N N . ASP A 1 225 ? 2.884 32.751 43.156 1.00 57.84 225 ASP A N 1
ATOM 1674 C CA . ASP A 1 225 ? 3.128 31.455 42.494 1.00 57.84 225 ASP A CA 1
ATOM 1675 C C . ASP A 1 225 ? 2.151 31.165 41.331 1.00 57.84 225 ASP A C 1
ATOM 1677 O O . ASP A 1 225 ? 2.230 30.109 40.685 1.00 57.84 225 ASP A O 1
ATOM 1681 N N . LEU A 1 226 ? 1.237 32.093 41.008 1.00 71.31 226 LEU A N 1
ATOM 1682 C CA . LEU A 1 226 ? 0.565 32.065 39.709 1.00 71.31 226 LEU A CA 1
ATOM 1683 C C . LEU A 1 226 ? 1.543 32.553 38.636 1.00 71.31 226 LEU A C 1
ATOM 1685 O O . LEU A 1 226 ? 2.067 33.658 38.693 1.00 71.31 226 LEU A O 1
ATOM 1689 N N . ILE A 1 227 ? 1.783 31.710 37.632 1.00 65.38 227 ILE A N 1
ATOM 1690 C CA . ILE A 1 227 ? 2.613 32.044 36.470 1.00 65.38 227 ILE A CA 1
ATOM 1691 C C . ILE A 1 227 ? 2.071 33.326 35.827 1.00 65.38 227 ILE A C 1
ATOM 1693 O O . ILE A 1 227 ? 0.967 33.319 35.284 1.00 65.38 227 ILE A O 1
ATOM 1697 N N . ASP A 1 228 ? 2.867 34.393 35.865 1.00 70.56 228 ASP A N 1
ATOM 1698 C CA . ASP A 1 228 ? 2.495 35.705 35.341 1.00 70.56 228 ASP A CA 1
ATOM 1699 C C . ASP A 1 228 ? 2.471 35.665 33.802 1.00 70.56 228 ASP A C 1
ATOM 1701 O O . ASP A 1 228 ? 3.506 35.633 33.124 1.00 70.56 228 ASP A O 1
ATOM 1705 N N . GLU A 1 229 ? 1.270 35.593 33.235 1.00 68.81 229 GLU A N 1
ATOM 1706 C CA . GLU A 1 229 ? 1.026 35.390 31.801 1.00 68.81 229 GLU A CA 1
ATOM 1707 C C . GLU A 1 229 ? 1.514 36.558 30.922 1.00 68.81 229 GLU A C 1
ATOM 1709 O O . GLU A 1 229 ? 1.824 36.352 29.746 1.00 68.81 229 GLU A O 1
ATOM 1714 N N . ASP A 1 230 ? 1.723 37.736 31.514 1.00 62.44 230 ASP A N 1
ATOM 1715 C CA . ASP A 1 230 ? 2.313 38.913 30.863 1.00 62.44 230 ASP A CA 1
ATOM 1716 C C . ASP A 1 230 ? 3.857 38.872 30.794 1.00 62.44 230 ASP A C 1
ATOM 1718 O O . ASP A 1 230 ? 4.468 39.598 30.008 1.00 62.44 230 ASP A O 1
ATOM 1722 N N . THR A 1 231 ? 4.515 37.986 31.554 1.00 73.25 231 THR A N 1
ATOM 1723 C CA . THR A 1 231 ? 5.982 37.793 31.505 1.00 73.25 231 THR A CA 1
ATOM 1724 C C . THR A 1 231 ? 6.405 36.741 30.466 1.00 73.25 231 THR A C 1
ATOM 1726 O O . THR A 1 231 ? 7.584 36.627 30.126 1.00 73.25 231 THR A O 1
ATOM 1729 N N . LEU A 1 232 ? 5.458 35.976 29.909 1.00 70.19 232 LEU A N 1
ATOM 1730 C CA . LEU A 1 232 ? 5.759 34.888 28.968 1.00 70.19 232 LEU A CA 1
ATOM 1731 C C . LEU A 1 232 ? 6.111 35.355 27.545 1.00 70.19 232 LEU A C 1
ATOM 1733 O O . LEU A 1 232 ? 6.796 34.623 26.833 1.00 70.19 232 LEU A O 1
ATOM 1737 N N . LEU A 1 233 ? 5.669 36.543 27.122 1.00 72.44 233 LEU A N 1
ATOM 1738 C CA . LEU A 1 233 ? 5.929 37.103 25.789 1.00 72.44 233 LEU A CA 1
ATOM 1739 C C . LEU A 1 233 ? 6.205 38.602 25.909 1.00 72.44 233 LEU A C 1
ATOM 1741 O O . LEU A 1 233 ? 5.290 39.421 25.954 1.00 72.44 233 LEU A O 1
ATOM 1745 N N . THR A 1 234 ? 7.483 38.972 25.953 1.00 73.12 234 THR A N 1
ATOM 1746 C CA . THR A 1 234 ? 7.877 40.381 25.982 1.00 73.12 234 THR A CA 1
ATOM 1747 C C . THR A 1 234 ? 7.690 41.022 24.603 1.00 73.12 234 THR A C 1
ATOM 1749 O O . THR A 1 234 ? 7.806 40.376 23.560 1.00 73.12 234 THR A O 1
ATOM 1752 N N . GLU A 1 235 ? 7.432 42.331 24.574 1.00 67.62 235 GLU A N 1
ATOM 1753 C CA . GLU A 1 235 ? 7.271 43.125 23.341 1.00 67.62 235 GLU A CA 1
ATOM 1754 C C . GLU A 1 235 ? 8.490 43.038 22.400 1.00 67.62 235 GLU A C 1
ATOM 1756 O O . GLU A 1 235 ? 8.397 43.264 21.193 1.00 67.62 235 GLU A O 1
ATOM 1761 N N . GLU A 1 236 ? 9.645 42.683 22.960 1.00 69.25 236 GLU A N 1
ATOM 1762 C CA . GLU A 1 236 ? 10.898 42.468 22.247 1.00 69.25 236 GLU A CA 1
ATOM 1763 C C . GLU A 1 236 ? 10.902 41.146 21.457 1.00 69.25 236 GLU A C 1
ATOM 1765 O O . GLU A 1 236 ? 11.443 41.099 20.351 1.00 69.25 236 GLU A O 1
ATOM 1770 N N . ASP A 1 237 ? 10.222 40.106 21.956 1.00 73.75 237 ASP A N 1
ATOM 1771 C CA . ASP A 1 237 ? 10.060 38.825 21.255 1.00 73.75 237 ASP A CA 1
ATOM 1772 C C . ASP A 1 237 ? 9.019 38.927 20.125 1.00 73.75 237 ASP A C 1
ATOM 1774 O O . ASP A 1 237 ? 9.232 38.405 19.028 1.00 73.75 237 ASP A O 1
ATOM 1778 N N . LEU A 1 238 ? 7.956 39.720 20.327 1.00 72.00 238 LEU A N 1
ATOM 1779 C CA . LEU A 1 238 ? 6.964 40.060 19.291 1.00 72.00 238 LEU A CA 1
ATOM 1780 C C . LEU A 1 238 ? 7.572 40.798 18.085 1.00 72.00 238 LEU A C 1
ATOM 1782 O O . LEU A 1 238 ? 7.062 40.679 16.969 1.00 72.00 238 LEU A O 1
ATOM 1786 N N . ASN A 1 239 ? 8.659 41.546 18.295 1.00 72.81 239 ASN A N 1
ATOM 1787 C CA . ASN A 1 239 ? 9.375 42.272 17.243 1.00 72.81 239 ASN A CA 1
ATOM 1788 C C . ASN A 1 239 ? 10.576 41.502 16.672 1.00 72.81 239 ASN A C 1
ATOM 1790 O O . ASN A 1 239 ? 11.271 42.014 15.785 1.00 72.81 239 ASN A O 1
ATOM 1794 N N . SER A 1 240 ? 10.830 40.276 17.140 1.00 70.69 240 SER A N 1
ATOM 1795 C CA . SER A 1 240 ? 11.875 39.441 16.567 1.00 70.69 240 SER A CA 1
ATOM 1796 C C . SER A 1 240 ? 11.446 38.972 15.167 1.00 70.69 240 SER A C 1
ATOM 1798 O O . SER A 1 240 ? 10.497 38.217 14.959 1.00 70.69 240 SER A O 1
ATOM 1800 N N . MET A 1 241 ? 12.133 39.488 14.145 1.00 64.00 241 MET A N 1
ATOM 1801 C CA . MET A 1 241 ? 11.923 39.075 12.759 1.00 64.00 241 MET A CA 1
ATOM 1802 C C . MET A 1 241 ? 12.200 37.570 12.643 1.00 64.00 241 MET A C 1
ATOM 1804 O O . MET A 1 241 ? 13.338 37.130 12.816 1.00 64.00 241 MET A O 1
ATOM 1808 N N . VAL A 1 242 ? 11.179 36.787 12.288 1.00 66.38 242 VAL A N 1
ATOM 1809 C CA . VAL A 1 242 ? 11.313 35.356 11.986 1.00 66.38 242 VAL A CA 1
ATOM 1810 C C . VAL A 1 242 ? 12.310 35.178 10.837 1.00 66.38 242 VAL A C 1
ATOM 1812 O O . VAL A 1 242 ? 11.996 35.413 9.669 1.00 66.38 242 VAL A O 1
ATOM 1815 N N . VAL A 1 243 ? 13.534 34.749 11.151 1.00 65.62 243 VAL A N 1
ATOM 1816 C CA . VAL A 1 243 ? 14.538 34.407 10.138 1.00 65.62 243 VAL A CA 1
ATOM 1817 C C . VAL A 1 243 ? 14.180 33.045 9.550 1.00 65.62 243 VAL A C 1
ATOM 1819 O O . VAL A 1 243 ? 14.636 31.998 10.013 1.00 65.62 243 VAL A O 1
ATOM 1822 N N . ILE A 1 244 ? 13.364 33.050 8.496 1.00 60.31 244 ILE A N 1
ATOM 1823 C CA . ILE A 1 244 ? 13.197 31.878 7.637 1.00 60.31 244 ILE A CA 1
ATOM 1824 C C . ILE A 1 244 ? 14.543 31.657 6.945 1.00 60.31 244 ILE A C 1
ATOM 1826 O O . ILE A 1 244 ? 14.951 32.436 6.082 1.00 60.31 244 ILE A O 1
ATOM 1830 N N . ARG A 1 245 ? 15.261 30.600 7.340 1.00 58.53 245 ARG A N 1
ATOM 1831 C CA . ARG A 1 245 ? 16.469 30.161 6.637 1.00 58.53 245 ARG A CA 1
ATOM 1832 C C . ARG A 1 245 ? 16.062 29.703 5.240 1.00 58.53 245 ARG A C 1
ATOM 1834 O O . ARG A 1 245 ? 15.654 28.563 5.043 1.00 58.53 245 ARG A O 1
ATOM 1841 N N . MET A 1 246 ? 16.142 30.618 4.281 1.00 50.56 246 MET A N 1
ATOM 1842 C CA . MET A 1 246 ? 15.965 30.319 2.869 1.00 50.56 246 MET A CA 1
ATOM 1843 C C . MET A 1 246 ? 17.088 29.358 2.464 1.00 50.56 246 MET A C 1
ATOM 1845 O O . MET A 1 246 ? 18.270 29.674 2.606 1.00 50.56 246 MET A O 1
ATOM 1849 N N . SER A 1 247 ? 16.723 28.146 2.049 1.00 63.38 247 SER A N 1
ATOM 1850 C CA . SER A 1 247 ? 17.668 27.152 1.542 1.00 63.38 247 SER A CA 1
ATOM 1851 C C . SER A 1 247 ? 18.500 27.752 0.401 1.00 63.38 247 SER A C 1
ATOM 1853 O O . SER A 1 247 ? 17.927 28.455 -0.437 1.00 63.38 247 SER A O 1
ATOM 1855 N N . PRO A 1 248 ? 19.816 27.484 0.328 1.00 57.88 248 PRO A N 1
ATOM 1856 C CA . PRO A 1 248 ? 20.662 28.047 -0.712 1.00 57.88 248 PRO A CA 1
ATOM 1857 C C . PRO A 1 248 ? 20.211 27.553 -2.090 1.00 57.88 248 PRO A C 1
ATOM 1859 O O . PRO A 1 248 ? 20.130 26.354 -2.352 1.00 57.88 248 PRO A O 1
ATOM 1862 N N . THR A 1 249 ? 19.918 28.509 -2.965 1.00 64.25 249 THR A N 1
ATOM 1863 C CA . THR A 1 249 ? 19.721 28.331 -4.405 1.00 64.25 249 THR A CA 1
ATOM 1864 C C . THR A 1 249 ? 20.896 27.546 -5.004 1.00 64.25 249 THR A C 1
ATOM 1866 O O . THR A 1 249 ? 22.044 27.938 -4.772 1.00 64.25 249 THR A O 1
ATOM 1869 N N . PRO A 1 250 ? 20.670 26.472 -5.783 1.00 55.00 250 PRO A N 1
ATOM 1870 C CA . PRO A 1 250 ? 21.757 25.774 -6.458 1.00 55.00 250 PRO A CA 1
ATOM 1871 C C . PRO A 1 250 ? 22.369 26.684 -7.531 1.00 55.00 250 PRO A C 1
ATOM 1873 O O . PRO A 1 250 ? 21.675 27.175 -8.421 1.00 55.00 250 PRO A O 1
ATOM 1876 N N . LEU A 1 251 ? 23.676 26.931 -7.420 1.00 50.22 251 LEU A N 1
ATOM 1877 C CA . LEU A 1 251 ? 24.457 27.677 -8.404 1.00 50.22 251 LEU A CA 1
ATOM 1878 C C . LEU A 1 251 ? 24.514 26.886 -9.719 1.00 50.22 251 LEU A C 1
ATOM 1880 O O . LEU A 1 251 ? 24.913 25.722 -9.735 1.00 50.22 251 LEU A O 1
ATOM 1884 N N . LEU A 1 252 ? 24.114 27.531 -10.816 1.00 55.84 252 LEU A N 1
ATOM 1885 C CA . LEU A 1 252 ? 24.313 27.031 -12.176 1.00 55.84 252 LEU A CA 1
ATOM 1886 C C . LEU A 1 252 ? 25.820 26.916 -12.482 1.00 55.84 252 LEU A C 1
ATOM 1888 O O . LEU A 1 252 ? 26.579 27.806 -12.091 1.00 55.84 252 LEU A O 1
ATOM 1892 N N . PRO A 1 253 ? 26.265 25.868 -13.199 1.00 59.25 253 PRO A N 1
ATOM 1893 C CA . PRO A 1 253 ? 27.661 25.722 -13.585 1.00 59.25 253 PRO A CA 1
ATOM 1894 C C . PRO A 1 253 ? 28.025 26.771 -14.641 1.00 59.25 253 PRO A C 1
ATOM 1896 O O . PRO A 1 253 ? 27.396 26.862 -15.696 1.00 59.25 253 PRO A O 1
ATOM 1899 N N . THR A 1 254 ? 29.047 27.573 -14.350 1.00 52.59 254 THR A N 1
ATOM 1900 C CA . THR A 1 254 ? 29.684 28.467 -15.317 1.00 52.59 254 THR A CA 1
ATOM 1901 C C . THR A 1 254 ? 30.388 27.631 -16.381 1.00 52.59 254 THR A C 1
ATOM 1903 O O . THR A 1 254 ? 31.240 26.806 -16.061 1.00 52.59 254 THR A O 1
ATOM 1906 N N . ALA A 1 255 ? 30.007 27.830 -17.641 1.00 56.34 255 ALA A N 1
ATOM 1907 C CA . ALA A 1 255 ? 30.724 27.296 -18.787 1.00 56.34 255 ALA A CA 1
ATOM 1908 C C . ALA A 1 255 ? 32.046 28.059 -18.947 1.00 56.34 255 ALA A C 1
ATOM 1910 O O . ALA A 1 255 ? 32.030 29.261 -19.217 1.00 56.34 255 ALA A O 1
ATOM 1911 N N . ASP A 1 256 ? 33.164 27.359 -18.766 1.00 53.44 256 ASP A N 1
ATOM 1912 C CA . ASP A 1 256 ? 34.487 27.847 -19.142 1.00 53.44 256 ASP A CA 1
ATOM 1913 C C . ASP A 1 256 ? 34.590 27.906 -20.677 1.00 53.44 256 ASP A C 1
ATOM 1915 O O . ASP A 1 256 ? 34.297 26.925 -21.370 1.00 53.44 256 ASP A O 1
ATOM 1919 N N . TYR A 1 257 ? 34.981 29.077 -21.181 1.00 45.84 257 TYR A N 1
ATOM 1920 C CA . TYR A 1 257 ? 35.456 29.328 -22.545 1.00 45.84 257 TYR A CA 1
ATOM 1921 C C . TYR A 1 257 ? 36.976 29.483 -22.521 1.00 45.84 257 TYR A C 1
ATOM 1923 O O . TYR A 1 257 ? 37.472 30.156 -21.589 1.00 45.84 257 TYR A O 1
#

Radius of gyration: 35.26 Å; chains: 1; bounding box: 77×99×110 Å